Protein AF-0000000078828321 (afdb_homodimer)

InterPro domains:
  IPR001789 Signal transduction response regulator, receiver domain [PF00072] (4-111)
  IPR001789 Signal transduction response regulator, receiver domain [PS50110] (3-117)
  IPR001789 Signal transduction response regulator, receiver domain [SM00448] (2-113)
  IPR011006 CheY-like superfamily [SSF52172] (2-118)
  IPR050595 Bacterial response regulator [PTHR44591] (2-119)

Foldseek 3Di:
DAEEEEEALDVVVQVVLCVLQVVVPYHYDYDNHLVVVLPDDCPRHQEYEYEQDDPPHGPLRSLCCCCPVVVNLHEYEYEYADPPDDVVVVSCVVNVHYYAYPPHDSVVVVVVVVVRSVVVD/DAEEEEEALDVVVQVVLCVLQVVVPYHYDYDNHLVVVLPDDCPRHQEYEYEQDDPPHGPLRSLCCCCPVVVNLHEYEYEYAPPPDDVVVVSCVVNVYYYAYPPHDSVVVVVVVVVRSVVVD

Secondary structure (DSSP, 8-state):
--EEEEE-S-HHHHHHHHHHHHHTT-EEEEESSHHHHHTS-GGGEEEEEEESS-SSS-HHHHHHHHHHTS---S-EEEEE-GGGHHHHHHHHHHHT-EEEESSPPHHHHHHHHHHHHHHH-/--EEEEE-S-HHHHHHHHHHHHHTT-EEEEESSHHHHHTS-GGGEEEEEEESS-SSS-HHHHHHHHHHTS---S-EEEEE-GGGHHHHHHHHHHHT-EEEESSPPHHHHHHHHHHHHHHH-

Radius of gyration: 18.37 Å; Cα contacts (8 Å, |Δi|>4): 390; chains: 2; bounding box: 32×48×41 Å

Nearest PDB structures (foldseek):
  4uhj-assembly2_C  TM=9.125E-01  e=3.043E-09  Escherichia coli K-12
  3r0j-assembly1_B  TM=9.223E-01  e=6.249E-09  Mycobacterium tuberculosis
  6ifh-assembly1_A  TM=9.022E-01  e=9.254E-09  Paenisporosarcina sp. TG-14
  6ont-assembly1_A-2  TM=8.691E-01  e=5.135E-09  Francisella tularensis subsp. novicida U112
  2vuh-assembly1_B-2  TM=8.826E-01  e=1.901E-08  Rhodobacter capsulatus

Solvent-accessible surface area (backbone atoms only — not comparable to full-atom values): 13485 Å² total; per-residue (Å²): 126,56,23,33,37,35,38,34,70,46,68,67,59,47,51,53,52,43,52,52,40,44,75,71,63,34,43,72,47,79,36,60,40,68,69,58,56,72,71,47,84,61,87,68,45,51,29,37,39,29,38,27,86,39,84,102,49,41,32,64,54,50,50,47,44,35,45,74,73,64,66,48,79,51,45,38,34,35,38,32,61,88,85,60,50,70,74,46,46,56,53,24,62,74,72,65,38,47,81,42,58,57,79,78,47,66,69,58,54,51,50,52,49,53,52,44,51,58,70,72,99,125,55,21,33,36,35,36,35,68,46,68,67,58,47,53,53,52,44,51,54,40,43,75,71,62,34,42,74,47,79,36,60,40,69,71,57,57,72,70,48,83,62,86,68,46,51,30,38,40,30,37,28,84,41,84,102,48,40,32,62,56,51,51,48,43,34,45,73,73,64,66,49,81,52,44,38,33,35,38,33,62,86,86,61,50,70,75,46,46,56,53,25,62,74,72,64,39,45,81,42,58,58,79,79,47,66,70,57,54,52,50,52,47,53,52,43,49,60,70,72,100

Organism: Myxococcus xanthus (strain DK1622) (NCBI:txid246197)

Structure (mmCIF, N/CA/C/O backbone):
data_AF-0000000078828321-model_v1
#
loop_
_entity.id
_entity.type
_entity.pdbx_description
1 polymer 'Response regulator'
#
loop_
_atom_site.group_PDB
_atom_site.id
_atom_site.type_symbol
_atom_site.label_atom_id
_atom_site.label_alt_id
_atom_site.label_comp_id
_atom_site.label_asym_id
_atom_site.label_entity_id
_atom_site.label_seq_id
_atom_site.pdbx_PDB_ins_code
_atom_site.Cartn_x
_atom_site.Cartn_y
_atom_site.Cartn_z
_atom_site.occupancy
_atom_site.B_iso_or_equiv
_atom_site.auth_seq_id
_atom_site.auth_comp_id
_atom_site.auth_asym_id
_atom_site.auth_atom_id
_atom_site.pdbx_PDB_model_num
ATOM 1 N N . MET A 1 1 ? -14.945 19.078 -4.828 1 87.88 1 MET A N 1
ATOM 2 C CA . MET A 1 1 ? -13.516 18.797 -4.852 1 87.88 1 MET A CA 1
ATOM 3 C C . MET A 1 1 ? -13.055 18.188 -3.527 1 87.88 1 MET A C 1
ATOM 5 O O . MET A 1 1 ? -13.484 18.641 -2.459 1 87.88 1 MET A O 1
ATOM 9 N N . GLN A 1 2 ? -12.32 17.109 -3.541 1 95.88 2 GLN A N 1
ATOM 10 C CA . GLN A 1 2 ? -11.82 16.5 -2.316 1 95.88 2 GLN A CA 1
ATOM 11 C C . GLN A 1 2 ? -10.539 17.188 -1.845 1 95.88 2 GLN A C 1
ATOM 13 O O . GLN A 1 2 ? -9.633 17.438 -2.643 1 95.88 2 GLN A O 1
ATOM 18 N N . ASN A 1 3 ? -10.484 17.578 -0.595 1 98 3 ASN A N 1
ATOM 19 C CA . ASN A 1 3 ? -9.328 18.25 -0.015 1 98 3 ASN A CA 1
ATOM 20 C C . ASN A 1 3 ? -8.445 17.281 0.765 1 98 3 ASN A C 1
ATOM 22 O O . ASN A 1 3 ? -8.938 16.5 1.586 1 98 3 ASN A O 1
ATOM 26 N N . VAL A 1 4 ? -7.141 17.453 0.446 1 98.75 4 VAL A N 1
ATOM 27 C CA . VAL A 1 4 ? -6.176 16.609 1.144 1 98.75 4 VAL A CA 1
ATOM 28 C C . VAL A 1 4 ? -5.32 17.469 2.076 1 98.75 4 VAL A C 1
ATOM 30 O O . VAL A 1 4 ? -4.754 18.469 1.653 1 98.75 4 VAL A O 1
ATOM 33 N N . LEU A 1 5 ? -5.344 17.094 3.328 1 98.81 5 LEU A N 1
ATOM 34 C CA . LEU A 1 5 ? -4.438 17.703 4.289 1 98.81 5 LEU A CA 1
ATOM 35 C C . LEU A 1 5 ? -3.066 17.047 4.25 1 98.81 5 LEU A C 1
ATOM 37 O O . LEU A 1 5 ? -2.961 15.82 4.391 1 98.81 5 LEU A O 1
ATOM 41 N N . VAL A 1 6 ? -2.025 17.859 4.02 1 98.62 6 VAL A N 1
ATOM 42 C CA . VAL A 1 6 ? -0.659 17.359 3.99 1 98.62 6 VAL A CA 1
ATOM 43 C C . VAL A 1 6 ? 0.142 17.953 5.145 1 98.62 6 VAL A C 1
ATOM 45 O O . VAL A 1 6 ? 0.196 19.172 5.297 1 98.62 6 VAL A O 1
ATOM 48 N N . ILE A 1 7 ? 0.735 17.078 5.957 1 98.19 7 ILE A N 1
ATOM 49 C CA . ILE A 1 7 ? 1.516 17.484 7.117 1 98.19 7 ILE A CA 1
ATOM 50 C C . ILE A 1 7 ? 2.971 17.062 6.941 1 98.19 7 ILE A C 1
ATOM 52 O O . ILE A 1 7 ? 3.27 15.859 6.887 1 98.19 7 ILE A O 1
ATOM 56 N N . ASP A 1 8 ? 3.867 18 6.848 1 97.06 8 ASP A N 1
ATOM 57 C CA . ASP A 1 8 ? 5.293 17.75 6.668 1 97.06 8 ASP A CA 1
ATOM 58 C C . ASP A 1 8 ? 6.121 18.953 7.109 1 97.06 8 ASP A C 1
ATOM 60 O O . ASP A 1 8 ? 5.797 20.094 6.77 1 97.06 8 ASP A O 1
ATOM 64 N N . ASP A 1 9 ? 7.156 18.703 7.809 1 95.56 9 ASP A N 1
ATOM 65 C CA . ASP A 1 9 ? 7.926 19.828 8.328 1 95.56 9 ASP A CA 1
ATOM 66 C C . ASP A 1 9 ? 8.898 20.359 7.281 1 95.56 9 ASP A C 1
ATOM 68 O O . ASP A 1 9 ? 9.531 21.391 7.488 1 95.56 9 ASP A O 1
ATOM 72 N N . ASP A 1 10 ? 9.039 19.656 6.133 1 95.12 10 ASP A N 1
ATOM 73 C CA . ASP A 1 10 ? 9.898 20.094 5.031 1 95.12 10 ASP A CA 1
ATOM 74 C C . ASP A 1 10 ? 9.086 20.812 3.951 1 95.12 10 ASP A C 1
ATOM 76 O O . ASP A 1 10 ? 8.344 20.156 3.201 1 95.12 10 ASP A O 1
ATOM 80 N N . ALA A 1 11 ? 9.32 22.109 3.811 1 95.88 11 ALA A N 1
ATOM 81 C CA . ALA A 1 11 ? 8.539 22.938 2.893 1 95.88 11 ALA A CA 1
ATOM 82 C C . ALA A 1 11 ? 8.711 22.469 1.451 1 95.88 11 ALA A C 1
ATOM 84 O O . ALA A 1 11 ? 7.801 22.594 0.634 1 95.88 11 ALA A O 1
ATOM 85 N N . PHE A 1 12 ? 9.828 21.984 1.152 1 96.44 12 PHE A N 1
ATOM 86 C CA . PHE A 1 12 ? 10.086 21.5 -0.198 1 96.44 12 PHE A CA 1
ATOM 87 C C . PHE A 1 12 ? 9.234 20.281 -0.501 1 96.44 12 PHE A C 1
ATOM 89 O O . PHE A 1 12 ? 8.633 20.188 -1.569 1 96.44 12 PHE A O 1
ATOM 96 N N . VAL A 1 13 ? 9.148 19.375 0.441 1 95.56 13 VAL A N 1
ATOM 97 C CA . VAL A 1 13 ? 8.328 18.188 0.27 1 95.56 13 VAL A CA 1
ATOM 98 C C . VAL A 1 13 ? 6.859 18.578 0.137 1 95.56 13 VAL A C 1
ATOM 100 O O . VAL A 1 13 ? 6.141 18.047 -0.712 1 95.56 13 VAL A O 1
ATOM 103 N N . LEU A 1 14 ? 6.457 19.531 0.905 1 97.5 14 LEU A N 1
ATOM 104 C CA . LEU A 1 14 ? 5.078 20 0.845 1 97.5 14 LEU A CA 1
ATOM 105 C C . LEU A 1 14 ? 4.742 20.531 -0.546 1 97.5 14 LEU A C 1
ATOM 107 O O . LEU A 1 14 ? 3.678 20.219 -1.09 1 97.5 14 LEU A O 1
ATOM 111 N N . SER A 1 15 ? 5.641 21.25 -1.044 1 97.62 15 SER A N 1
ATOM 112 C CA . SER A 1 15 ? 5.414 21.828 -2.361 1 97.62 15 SER A CA 1
ATOM 113 C C . SER A 1 15 ? 5.316 20.75 -3.436 1 97.62 15 SER A C 1
ATOM 115 O O . SER A 1 15 ? 4.465 20.828 -4.324 1 97.62 15 SER A O 1
ATOM 117 N N . VAL A 1 16 ? 6.164 19.797 -3.363 1 97.06 16 VAL A N 1
ATOM 118 C CA . VAL A 1 16 ? 6.184 18.703 -4.328 1 97.06 16 VAL A CA 1
ATOM 119 C C . VAL A 1 16 ? 4.871 17.922 -4.254 1 97.06 16 VAL A C 1
ATOM 121 O O . VAL A 1 16 ? 4.219 17.688 -5.277 1 97.06 16 VAL A O 1
ATOM 124 N N . VAL A 1 17 ? 4.461 17.562 -3.072 1 97.94 17 VAL A N 1
ATOM 125 C CA . VAL A 1 17 ? 3.246 16.781 -2.869 1 97.94 17 VAL A CA 1
ATOM 126 C C . VAL A 1 17 ? 2.027 17.594 -3.311 1 97.94 17 VAL A C 1
ATOM 128 O O . VAL A 1 17 ? 1.12 17.062 -3.953 1 97.94 17 VAL A O 1
ATOM 131 N N . ARG A 1 18 ? 2.061 18.859 -2.938 1 98.12 18 ARG A N 1
ATOM 132 C CA . ARG A 1 18 ? 0.984 19.75 -3.357 1 98.12 18 ARG A CA 1
ATOM 133 C C . ARG A 1 18 ? 0.842 19.766 -4.875 1 98.12 18 ARG A C 1
ATOM 135 O O . ARG A 1 18 ? -0.265 19.625 -5.402 1 98.12 18 ARG A O 1
ATOM 142 N N . ASP A 1 19 ? 1.908 19.859 -5.578 1 98.12 19 ASP A N 1
ATOM 143 C CA . ASP A 1 19 ? 1.888 19.922 -7.035 1 98.12 19 ASP A CA 1
ATOM 144 C C . ASP A 1 19 ? 1.326 18.625 -7.625 1 98.12 19 ASP A C 1
ATOM 146 O O . ASP A 1 19 ? 0.514 18.656 -8.555 1 98.12 19 ASP A O 1
ATOM 150 N N . ILE A 1 20 ? 1.739 17.531 -7.078 1 97.31 20 ILE A N 1
ATOM 151 C CA . ILE A 1 20 ? 1.268 16.234 -7.539 1 97.31 20 ILE A CA 1
ATOM 152 C C . ILE A 1 20 ? -0.246 16.141 -7.359 1 97.31 20 ILE A C 1
ATOM 154 O O . ILE A 1 20 ? -0.968 15.773 -8.289 1 97.31 20 ILE A O 1
ATOM 158 N N . LEU A 1 21 ? -0.741 16.5 -6.211 1 98.25 21 LEU A N 1
ATOM 159 C CA . LEU A 1 21 ? -2.148 16.344 -5.859 1 98.25 21 LEU A CA 1
ATOM 160 C C . LEU A 1 21 ? -3.02 17.312 -6.645 1 98.25 21 LEU A C 1
ATOM 162 O O . LEU A 1 21 ? -4.098 16.953 -7.113 1 98.25 21 LEU A O 1
ATOM 166 N N . GLN A 1 22 ? -2.531 18.531 -6.754 1 98.25 22 GLN A N 1
ATOM 167 C CA . GLN A 1 22 ? -3.297 19.516 -7.508 1 98.25 22 GLN A CA 1
ATOM 168 C C . GLN A 1 22 ? -3.395 19.125 -8.977 1 98.25 22 GLN A C 1
ATOM 170 O O . GLN A 1 22 ? -4.445 19.297 -9.602 1 98.25 22 GLN A O 1
ATOM 175 N N . SER A 1 23 ? -2.332 18.562 -9.523 1 97.38 23 SER A N 1
ATOM 176 C CA . SER A 1 23 ? -2.344 18.094 -10.906 1 97.38 23 SER A CA 1
ATOM 177 C C . SER A 1 23 ? -3.334 16.953 -11.086 1 97.38 23 SER A C 1
ATOM 179 O O . SER A 1 23 ? -3.873 16.75 -12.18 1 97.38 23 SER A O 1
ATOM 181 N N . ALA A 1 24 ? -3.602 16.281 -10.023 1 96.25 24 ALA A N 1
ATOM 182 C CA . ALA A 1 24 ? -4.523 15.148 -10.055 1 96.25 24 ALA A CA 1
ATOM 183 C C . ALA A 1 24 ? -5.953 15.594 -9.766 1 96.25 24 ALA A C 1
ATOM 185 O O . ALA A 1 24 ? -6.871 14.773 -9.742 1 96.25 24 ALA A O 1
ATOM 186 N N . GLY A 1 25 ? -6.109 16.859 -9.422 1 97.62 25 GLY A N 1
ATOM 187 C CA . GLY A 1 25 ? -7.449 17.422 -9.297 1 97.62 25 GLY A CA 1
ATOM 188 C C . GLY A 1 25 ? -7.902 17.562 -7.852 1 97.62 25 GLY A C 1
ATOM 189 O O . GLY A 1 25 ? -9.078 17.797 -7.586 1 97.62 25 GLY A O 1
ATOM 190 N N . TYR A 1 26 ? -6.98 17.516 -6.906 1 98.25 26 TYR A N 1
ATOM 191 C CA . TYR A 1 26 ? -7.34 17.625 -5.496 1 98.25 26 TYR A CA 1
ATOM 192 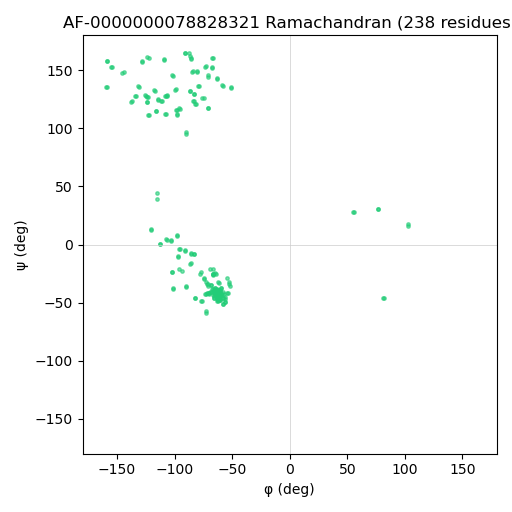C C . TYR A 1 26 ? -7.035 19.031 -4.965 1 98.25 26 TYR A C 1
ATOM 194 O O . TYR A 1 26 ? -6.109 19.688 -5.441 1 98.25 26 TYR A O 1
ATOM 202 N N . GLY A 1 27 ? -7.875 19.484 -4.043 1 98.38 27 GLY A N 1
ATOM 203 C CA . GLY A 1 27 ? -7.445 20.594 -3.193 1 98.38 27 GLY A CA 1
ATOM 204 C C . GLY A 1 27 ? -6.422 20.172 -2.15 1 98.38 27 GLY A C 1
ATOM 205 O O . GLY A 1 27 ? -6.387 19 -1.74 1 98.38 27 GLY A O 1
ATOM 206 N N . VAL A 1 28 ? -5.562 21.234 -1.747 1 98.5 28 VAL A N 1
ATOM 207 C CA . VAL A 1 28 ? -4.516 20.859 -0.806 1 98.5 28 VAL A CA 1
ATOM 208 C C . VAL A 1 28 ? -4.445 21.875 0.329 1 98.5 28 VAL A C 1
ATOM 210 O O . VAL A 1 28 ? -4.441 23.078 0.086 1 98.5 28 VAL A O 1
ATOM 213 N N . VAL A 1 29 ? -4.496 21.375 1.517 1 98.25 29 VAL A N 1
ATOM 214 C CA . VAL A 1 29 ? -4.137 22.141 2.705 1 98.25 29 VAL A CA 1
ATOM 215 C C . VAL A 1 29 ? -2.807 21.641 3.26 1 98.25 29 VAL A C 1
ATOM 217 O O . VAL A 1 29 ? -2.713 20.5 3.73 1 98.25 29 VAL A O 1
ATOM 220 N N . ALA A 1 30 ? -1.799 22.5 3.164 1 98.12 30 ALA A N 1
ATOM 221 C CA . ALA A 1 30 ? -0.461 22.094 3.59 1 98.12 30 ALA A CA 1
ATOM 222 C C . ALA A 1 30 ? -0.065 22.797 4.887 1 98.12 30 ALA A C 1
ATOM 224 O O . ALA A 1 30 ? -0.212 24.016 5.012 1 98.12 30 ALA A O 1
ATOM 225 N N . VAL A 1 31 ? 0.341 22 5.82 1 97.62 31 VAL A N 1
ATOM 226 C CA . VAL A 1 31 ? 0.805 22.562 7.082 1 97.62 31 VAL A CA 1
ATOM 227 C C . VAL A 1 31 ? 2.182 22 7.43 1 97.62 31 VAL A C 1
ATOM 229 O O . VAL A 1 31 ? 2.527 20.891 7.016 1 97.62 31 VAL A O 1
ATOM 232 N N . GLN A 1 32 ? 2.947 22.734 8.266 1 96.75 32 GLN A N 1
ATOM 233 C CA . GLN A 1 32 ? 4.344 22.375 8.492 1 96.75 32 GLN A CA 1
ATOM 234 C C . GLN A 1 32 ? 4.531 21.766 9.883 1 96.75 32 GLN A C 1
ATOM 236 O O . GLN A 1 32 ? 5.656 21.5 10.305 1 96.75 32 GLN A O 1
ATOM 241 N N . SER A 1 33 ? 3.367 21.594 10.602 1 95.81 33 SER A N 1
ATOM 242 C CA . SER A 1 33 ? 3.457 20.984 11.922 1 95.81 33 SER A CA 1
ATOM 243 C C . SER A 1 33 ? 2.143 20.312 12.305 1 95.81 33 SER A C 1
ATOM 245 O O . SER A 1 33 ? 1.069 20.75 11.891 1 95.81 33 SER A O 1
ATOM 247 N N . PRO A 1 34 ? 2.207 19.266 13.172 1 97.06 34 PRO A N 1
ATOM 248 C CA . PRO A 1 34 ? 0.988 18.625 13.68 1 97.06 34 PRO A CA 1
ATOM 249 C C . PRO A 1 34 ? 0.087 19.594 14.438 1 97.06 34 PRO A C 1
ATOM 251 O O . PRO A 1 34 ? -1.14 19.516 14.328 1 97.06 34 PRO A O 1
ATOM 254 N N . ALA A 1 35 ? 0.726 20.484 15.18 1 95.81 35 ALA A N 1
ATOM 255 C CA . ALA A 1 35 ? -0.045 21.453 15.953 1 95.81 35 ALA A CA 1
ATOM 256 C C . ALA A 1 35 ? -0.954 22.281 15.039 1 95.81 35 ALA A C 1
ATOM 258 O O . ALA A 1 35 ? -2.119 22.516 15.367 1 95.81 35 ALA A O 1
ATOM 259 N N . GLU A 1 36 ? -0.446 22.656 13.914 1 96.5 36 GLU A N 1
ATOM 260 C CA . GLU A 1 36 ? -1.244 23.406 12.938 1 96.5 36 GLU A CA 1
ATOM 261 C C . GLU A 1 36 ? -2.4 22.562 12.414 1 96.5 36 GLU A C 1
ATOM 263 O O . GLU A 1 36 ? -3.52 23.062 12.258 1 96.5 36 GLU A O 1
ATOM 268 N N . ALA A 1 37 ? -2.16 21.297 12.188 1 97.5 37 ALA A N 1
ATOM 269 C CA . ALA A 1 37 ? -3.188 20.391 11.688 1 97.5 37 ALA A CA 1
ATOM 270 C C . ALA A 1 37 ? -4.309 20.219 12.711 1 97.5 37 ALA A C 1
ATOM 272 O O . ALA A 1 37 ? -5.488 20.188 12.352 1 97.5 37 ALA A O 1
ATOM 273 N N . PHE A 1 38 ? -3.895 20.125 13.992 1 97.25 38 PHE A N 1
ATOM 274 C CA . PHE A 1 38 ? -4.855 19.891 15.062 1 97.25 38 PHE A CA 1
ATOM 275 C C . PHE A 1 38 ? -5.781 21.078 15.242 1 97.25 38 PHE A C 1
ATOM 277 O O . PHE A 1 38 ? -6.898 20.938 15.75 1 97.25 38 PHE A O 1
ATOM 284 N N . ASN A 1 39 ? -5.367 22.203 14.789 1 96.88 39 ASN A N 1
ATOM 285 C CA . ASN A 1 39 ? -6.137 23.422 14.992 1 96.88 39 ASN A CA 1
ATOM 286 C C . ASN A 1 39 ? -7.02 23.734 13.781 1 96.88 39 ASN A C 1
ATOM 288 O O . ASN A 1 39 ? -7.805 24.688 13.812 1 96.88 39 ASN A O 1
ATOM 292 N N . LEU A 1 40 ? -6.883 22.922 12.734 1 97 40 LEU A N 1
ATOM 293 C CA . LEU A 1 40 ? -7.68 23.125 11.531 1 97 40 LEU A CA 1
ATOM 294 C C . LEU A 1 40 ? -9.078 22.547 11.703 1 97 40 LEU A C 1
ATOM 296 O O . LEU A 1 40 ? -9.281 21.609 12.477 1 97 40 LEU A O 1
ATOM 300 N N . ASP A 1 41 ? -10.023 23.219 11.016 1 96.31 41 ASP A N 1
ATOM 301 C CA . ASP A 1 41 ? -11.305 22.562 10.797 1 96.31 41 ASP A CA 1
ATOM 302 C C . ASP A 1 41 ? -11.172 21.406 9.797 1 96.31 41 ASP A C 1
ATOM 304 O O . ASP A 1 41 ? -10.875 21.641 8.625 1 96.31 41 ASP A O 1
ATOM 308 N N . LEU A 1 42 ? -11.438 20.188 10.188 1 96.88 42 LEU A N 1
ATOM 309 C CA . LEU A 1 42 ? -11.18 19 9.391 1 96.88 42 LEU A CA 1
ATOM 310 C C . LEU A 1 42 ? -12.438 18.547 8.664 1 96.88 42 LEU A C 1
ATOM 312 O O . LEU A 1 42 ? -12.438 17.5 7.996 1 96.88 42 LEU A O 1
ATOM 316 N N . SER A 1 43 ? -13.469 19.359 8.75 1 95.88 43 SER A N 1
ATOM 317 C CA . SER A 1 43 ? -14.758 18.953 8.211 1 95.88 43 SER A CA 1
ATOM 318 C C . SER A 1 43 ? -14.711 18.828 6.691 1 95.88 43 SER A C 1
ATOM 320 O O . SER A 1 43 ? -15.469 18.047 6.102 1 95.88 43 SER A O 1
ATOM 322 N N . SER A 1 44 ? -13.789 19.562 6.094 1 96.12 44 SER A N 1
ATOM 323 C CA . SER A 1 44 ? -13.727 19.562 4.637 1 96.12 44 SER A CA 1
ATOM 324 C C . SER A 1 44 ? -12.57 18.703 4.133 1 96.12 44 SER A C 1
ATOM 326 O O . SER A 1 44 ? -12.336 18.609 2.924 1 96.12 44 SER A O 1
ATOM 328 N N . VAL A 1 45 ? -11.891 18.078 5.023 1 98.12 45 VAL A N 1
ATOM 329 C CA . VAL A 1 45 ? -10.75 17.25 4.66 1 98.12 45 VAL A CA 1
ATOM 330 C C . VAL A 1 45 ? -11.227 15.836 4.316 1 98.12 45 VAL A C 1
ATOM 332 O O . VAL A 1 45 ? -11.977 15.227 5.082 1 98.12 45 VAL A O 1
ATOM 335 N N . SER A 1 46 ? -10.719 15.359 3.17 1 98.31 46 SER A N 1
ATOM 336 C CA . SER A 1 46 ? -11.148 14.039 2.711 1 98.31 46 SER A CA 1
ATOM 337 C C . SER A 1 46 ? -10.094 12.984 3.01 1 98.31 46 SER A C 1
ATOM 339 O O . SER A 1 46 ? -10.398 11.789 3.043 1 98.31 46 SER A O 1
ATOM 341 N N . ALA A 1 47 ? -8.875 13.422 3.143 1 98.69 47 ALA A N 1
ATOM 342 C CA . ALA A 1 47 ? -7.758 12.523 3.432 1 98.69 47 ALA A CA 1
ATOM 343 C C . ALA A 1 47 ? -6.586 13.289 4.043 1 98.69 47 ALA A C 1
ATOM 345 O O . ALA A 1 47 ? -6.473 14.508 3.875 1 98.69 47 ALA A O 1
ATOM 346 N N . ILE A 1 48 ? -5.77 12.547 4.73 1 98.75 48 ILE A N 1
ATOM 347 C CA . ILE A 1 48 ? -4.59 13.141 5.355 1 98.75 48 ILE A CA 1
ATOM 348 C C . ILE A 1 48 ? -3.336 12.391 4.906 1 98.75 48 ILE A C 1
ATOM 350 O O . ILE A 1 48 ? -3.295 11.164 4.938 1 98.75 48 ILE A O 1
ATOM 354 N N . LEU A 1 49 ? -2.367 13.109 4.434 1 98.62 49 LEU A N 1
ATOM 355 C CA . LEU A 1 49 ? -1.003 12.633 4.219 1 98.62 49 LEU A CA 1
ATOM 356 C C . LEU A 1 49 ? -0.059 13.211 5.27 1 98.62 49 LEU A C 1
ATOM 358 O O . LEU A 1 49 ? 0.007 14.43 5.445 1 98.62 49 LEU A O 1
ATOM 362 N N . CYS A 1 50 ? 0.697 12.344 5.922 1 97.44 50 CYS A N 1
ATOM 363 C CA . CYS A 1 50 ? 1.485 12.82 7.051 1 97.44 50 CYS A CA 1
ATOM 364 C C . CYS A 1 50 ? 2.887 12.227 7.031 1 97.44 50 CYS A C 1
ATOM 366 O O . CYS A 1 50 ? 3.045 11 7.031 1 97.44 50 CYS A O 1
ATOM 368 N N . ASP A 1 51 ? 3.863 13.062 7.027 1 95.31 51 ASP A N 1
ATOM 369 C CA . ASP A 1 51 ? 5.227 12.594 7.242 1 95.31 51 ASP A CA 1
ATOM 370 C C . ASP A 1 51 ? 5.359 11.883 8.586 1 95.31 51 ASP A C 1
ATOM 372 O O . ASP A 1 51 ? 4.828 12.344 9.594 1 95.31 51 ASP A O 1
ATOM 376 N N . TYR A 1 52 ? 6.047 10.812 8.539 1 91.75 52 TYR A N 1
ATOM 377 C CA . TYR A 1 52 ? 6.188 10.062 9.781 1 91.75 52 TYR A CA 1
ATOM 378 C C . TYR A 1 52 ? 7.207 10.727 10.703 1 91.75 52 TYR A C 1
ATOM 380 O O . TYR A 1 52 ? 6.977 10.844 11.914 1 91.75 52 TYR A O 1
ATOM 388 N N . ASN A 1 53 ? 8.32 11.008 10.016 1 89.81 53 ASN A N 1
ATOM 389 C CA . ASN A 1 53 ? 9.406 11.57 10.82 1 89.81 53 ASN A CA 1
ATOM 390 C C . ASN A 1 53 ? 9.336 13.094 10.875 1 89.81 53 ASN A C 1
ATOM 392 O O . ASN A 1 53 ? 9.719 13.766 9.922 1 89.81 53 ASN A O 1
ATOM 396 N N . MET A 1 54 ? 8.758 13.648 11.852 1 90.12 54 MET A N 1
ATOM 397 C CA . MET A 1 54 ? 8.727 15.078 12.125 1 90.12 54 MET A CA 1
ATOM 398 C C . MET A 1 54 ? 9.297 15.391 13.508 1 90.12 54 MET A C 1
ATOM 400 O O . MET A 1 54 ? 9.391 14.5 14.352 1 90.12 54 MET A O 1
ATOM 404 N N . PRO A 1 55 ? 9.656 16.641 13.633 1 87.25 55 PRO A N 1
ATOM 405 C CA . PRO A 1 55 ? 10.141 17.016 14.961 1 87.25 55 PRO A CA 1
ATOM 406 C C . PRO A 1 55 ? 9.07 16.875 16.047 1 87.25 55 PRO A C 1
ATOM 408 O O . PRO A 1 55 ? 7.879 17.031 15.766 1 87.25 55 PRO A O 1
ATOM 411 N N . ASP A 1 56 ? 9.312 16.469 17.25 1 84.44 56 ASP A N 1
ATOM 412 C CA . ASP A 1 56 ? 8.531 16.484 18.484 1 84.44 56 ASP A CA 1
ATOM 413 C C . ASP A 1 56 ? 7.535 15.328 18.516 1 84.44 56 ASP A C 1
ATOM 415 O O . ASP A 1 56 ? 7.312 14.727 19.562 1 84.44 56 ASP A O 1
ATOM 419 N N . MET A 1 57 ? 6.816 15.203 17.25 1 87.88 57 MET A N 1
ATOM 420 C CA . MET A 1 57 ? 5.785 14.172 17.188 1 87.88 57 MET A CA 1
ATOM 421 C C . MET A 1 57 ? 5.945 13.32 15.938 1 87.88 57 MET A C 1
ATOM 423 O O . MET A 1 57 ? 6.176 13.844 14.844 1 87.88 57 MET A O 1
ATOM 427 N N . ASN A 1 58 ? 5.82 12.016 16.141 1 89.31 58 ASN A N 1
ATOM 428 C CA . ASN A 1 58 ? 5.898 11.195 14.93 1 89.31 58 ASN A CA 1
ATOM 429 C C . ASN A 1 58 ? 4.52 10.969 14.32 1 89.31 58 ASN A C 1
ATOM 431 O O . ASN A 1 58 ? 3.502 11.32 14.922 1 89.31 58 ASN A O 1
ATOM 435 N N . GLY A 1 59 ? 4.461 10.531 13.133 1 93.44 59 GLY A N 1
ATOM 436 C CA . GLY A 1 59 ? 3.211 10.32 12.422 1 93.44 59 GLY A CA 1
ATOM 437 C C . GLY A 1 59 ? 2.225 9.461 13.195 1 93.44 59 GLY A C 1
ATOM 438 O O . GLY A 1 59 ? 1.013 9.672 13.109 1 93.44 59 GLY A O 1
ATOM 439 N N . SER A 1 60 ? 2.768 8.469 13.969 1 93 60 SER A N 1
ATOM 440 C CA . SER A 1 60 ? 1.898 7.594 14.742 1 93 60 SER A CA 1
ATOM 441 C C . SER A 1 60 ? 1.148 8.375 15.82 1 93 60 SER A C 1
ATOM 443 O O . SER A 1 60 ? -0.029 8.109 16.078 1 93 60 SER A O 1
ATOM 445 N N . ASP A 1 61 ? 1.848 9.273 16.422 1 94.25 61 ASP A N 1
ATOM 446 C CA . ASP A 1 61 ? 1.216 10.141 17.422 1 94.25 61 ASP A CA 1
ATOM 447 C C . ASP A 1 61 ? 0.132 11.008 16.781 1 94.25 61 ASP A C 1
ATOM 449 O O . ASP A 1 61 ? -0.955 11.164 17.344 1 94.25 61 ASP A O 1
ATOM 453 N N . VAL A 1 62 ? 0.44 11.508 15.633 1 96.75 62 VAL A N 1
ATOM 454 C CA . VAL A 1 62 ? -0.508 12.359 14.93 1 96.75 62 VAL A CA 1
ATOM 455 C C . VAL A 1 62 ? -1.777 11.578 14.609 1 96.75 62 VAL A C 1
ATOM 457 O O . VAL A 1 62 ? -2.889 12.047 14.867 1 96.75 62 VAL A O 1
ATOM 460 N N . LEU A 1 63 ? -1.6 10.375 14.078 1 97.38 63 LEU A N 1
ATOM 461 C CA . LEU A 1 63 ? -2.75 9.539 13.742 1 97.38 63 LEU A CA 1
ATOM 462 C C . LEU A 1 63 ? -3.588 9.25 14.984 1 97.38 63 LEU A C 1
ATOM 464 O O . LEU A 1 63 ? -4.816 9.32 14.938 1 97.38 63 LEU A O 1
ATOM 468 N N . THR A 1 64 ? -2.873 8.961 16.047 1 96.75 64 THR A N 1
ATOM 469 C CA . THR A 1 64 ? -3.576 8.648 17.297 1 96.75 64 THR A CA 1
ATOM 470 C C . THR A 1 64 ? -4.414 9.836 17.75 1 96.75 64 THR A C 1
ATOM 472 O O . THR A 1 64 ? -5.582 9.68 18.109 1 96.75 64 THR A O 1
ATOM 475 N N . VAL A 1 65 ? -3.865 10.992 17.734 1 97.44 65 VAL A N 1
ATOM 476 C CA . VAL A 1 65 ? -4.566 12.211 18.125 1 97.44 65 VAL A CA 1
ATOM 477 C C . VAL A 1 65 ? -5.746 12.453 17.188 1 97.44 65 VAL A C 1
ATOM 479 O O . VAL A 1 65 ? -6.855 12.742 17.641 1 97.44 65 VAL A O 1
ATOM 482 N N . MET A 1 66 ? -5.574 12.266 15.836 1 98.19 66 MET A N 1
ATOM 483 C CA . MET A 1 66 ? -6.629 12.484 14.852 1 98.19 66 MET A CA 1
ATOM 484 C C . MET A 1 66 ? -7.816 11.562 15.109 1 98.19 66 MET A C 1
ATOM 486 O O . MET A 1 66 ? -8.969 11.984 15.008 1 98.19 66 MET A O 1
ATOM 490 N N . ARG A 1 67 ? -7.469 10.312 15.5 1 98.12 67 ARG A N 1
ATOM 491 C CA . ARG A 1 67 ? -8.516 9.305 15.672 1 98.12 67 ARG A CA 1
ATOM 492 C C . ARG A 1 67 ? -9.18 9.445 17.031 1 98.12 67 ARG A C 1
ATOM 494 O O . ARG A 1 67 ? -10.414 9.484 17.125 1 98.12 67 ARG A O 1
ATOM 501 N N . GLU A 1 68 ? -8.383 9.594 18.016 1 97.75 68 GLU A N 1
ATOM 502 C CA . GLU A 1 68 ? -8.898 9.453 19.359 1 97.75 68 GLU A CA 1
ATOM 503 C C . GLU A 1 68 ? -9.383 10.797 19.906 1 97.75 68 GLU A C 1
ATOM 505 O O . GLU A 1 68 ? -10.367 10.852 20.656 1 97.75 68 GLU A O 1
ATOM 510 N N . LEU A 1 69 ? -8.758 11.906 19.609 1 96.94 69 LEU A N 1
ATOM 511 C CA . LEU A 1 69 ? -9.094 13.203 20.188 1 96.94 69 LEU A CA 1
ATOM 512 C C . LEU A 1 69 ? -9.922 14.039 19.219 1 96.94 69 LEU A C 1
ATOM 514 O O . LEU A 1 69 ? -10.836 14.75 19.641 1 96.94 69 LEU A O 1
ATOM 518 N N . LYS A 1 70 ? -9.602 13.961 17.922 1 97.44 70 LYS A N 1
ATOM 519 C CA . LYS A 1 70 ? -10.281 14.805 16.938 1 97.44 70 LYS A CA 1
ATOM 520 C C . LYS A 1 70 ? -11.422 14.055 16.266 1 97.44 70 LYS A C 1
ATOM 522 O O . LYS A 1 70 ? -12.227 14.656 15.547 1 97.44 70 LYS A O 1
ATOM 527 N N . ASP A 1 71 ? -11.562 12.711 16.453 1 97.06 71 ASP A N 1
ATOM 528 C CA . ASP A 1 71 ? -12.578 11.844 15.859 1 97.06 71 ASP A CA 1
ATOM 529 C C . ASP A 1 71 ? -12.578 11.953 14.336 1 97.06 71 ASP A C 1
ATOM 531 O O . ASP A 1 71 ? -13.641 11.93 13.711 1 97.06 71 ASP A O 1
ATOM 535 N N . CYS A 1 72 ? -11.445 12.273 13.781 1 97.44 72 CYS A N 1
ATOM 536 C CA . CYS A 1 72 ? -11.258 12.328 12.336 1 97.44 72 CYS A CA 1
ATOM 537 C C . CYS A 1 72 ? -11 10.938 11.773 1 97.44 72 CYS A C 1
ATOM 539 O O . CYS A 1 72 ? -9.969 10.328 12.062 1 97.44 72 CYS A O 1
ATOM 541 N N . ARG A 1 73 ? -11.844 10.453 10.836 1 96.62 73 ARG A N 1
ATOM 542 C CA . ARG A 1 73 ? -11.773 9.055 10.414 1 96.62 73 ARG A CA 1
ATOM 543 C C . ARG A 1 73 ? -11.484 8.953 8.922 1 96.62 73 ARG A C 1
ATOM 545 O O . ARG A 1 73 ? -11.648 7.891 8.32 1 96.62 73 ARG A O 1
ATOM 552 N N . VAL A 1 74 ? -11.094 10.109 8.359 1 98 74 VAL A N 1
ATOM 553 C CA . VAL A 1 74 ? -10.797 10.109 6.93 1 98 74 VAL A CA 1
ATOM 554 C C . VAL A 1 74 ? -9.555 9.266 6.66 1 98 74 VAL A C 1
ATOM 556 O O . VAL A 1 74 ? -8.773 8.992 7.574 1 98 74 VAL A O 1
ATOM 559 N N . PRO A 1 75 ? -9.297 8.805 5.477 1 98.12 75 PRO A N 1
ATOM 560 C CA . PRO A 1 75 ? -8.086 8.062 5.113 1 98.12 75 PRO A CA 1
ATOM 561 C C . PRO A 1 75 ? -6.805 8.773 5.535 1 98.12 75 PRO A C 1
ATOM 563 O O . PRO A 1 75 ? -6.703 9.992 5.414 1 98.12 75 PRO A O 1
ATOM 566 N N . PHE A 1 76 ? -5.992 7.98 6.082 1 98.25 76 PHE A N 1
ATOM 567 C CA . PHE A 1 76 ? -4.707 8.477 6.559 1 98.25 76 PHE A CA 1
ATOM 568 C C . PHE A 1 76 ? -3.561 7.699 5.914 1 98.25 76 PHE A C 1
ATOM 570 O O . PHE A 1 76 ? -3.535 6.469 5.957 1 98.25 76 PHE A O 1
ATOM 577 N N . ILE A 1 77 ? -2.613 8.43 5.309 1 97.12 77 ILE A N 1
ATOM 578 C CA . ILE A 1 77 ? -1.466 7.828 4.637 1 97.12 77 ILE A CA 1
ATOM 579 C C . ILE A 1 77 ? -0.172 8.391 5.219 1 97.12 77 ILE A C 1
ATOM 581 O O . ILE A 1 77 ? 0.061 9.602 5.18 1 97.12 77 ILE A O 1
ATOM 585 N N . PHE A 1 78 ? 0.63 7.496 5.691 1 95.44 78 PHE A N 1
ATOM 586 C CA . PHE A 1 78 ? 1.966 7.875 6.137 1 95.44 78 PHE A CA 1
ATOM 587 C C . PHE A 1 78 ? 2.91 8.031 4.953 1 95.44 78 PHE A C 1
ATOM 589 O O . PHE A 1 78 ? 2.91 7.199 4.039 1 95.44 78 PHE A O 1
ATOM 596 N N . LEU A 1 79 ? 3.676 9.07 5.012 1 93 79 LEU A N 1
ATOM 597 C CA . LEU A 1 79 ? 4.855 9.164 4.16 1 93 79 LEU A CA 1
ATOM 598 C C . LEU A 1 79 ? 6.109 8.75 4.922 1 93 79 LEU A C 1
ATOM 600 O O . LEU A 1 79 ? 6.48 9.391 5.91 1 93 79 LEU A O 1
ATOM 604 N N . THR A 1 80 ? 6.754 7.703 4.539 1 85.44 80 THR A N 1
ATOM 605 C CA . THR A 1 80 ? 7.754 7.137 5.438 1 85.44 80 THR A CA 1
ATOM 606 C C . THR A 1 80 ? 8.945 6.594 4.648 1 85.44 80 THR A C 1
ATOM 608 O O . THR A 1 80 ? 8.797 6.195 3.49 1 85.44 80 THR A O 1
ATOM 611 N N . GLY A 1 81 ? 10.023 6.711 5.332 1 77.88 81 GLY A N 1
ATOM 612 C CA . GLY A 1 81 ? 11.211 6.047 4.812 1 77.88 81 GLY A CA 1
ATOM 613 C C . GLY A 1 81 ? 11.328 4.602 5.262 1 77.88 81 GLY A C 1
ATOM 614 O O . GLY A 1 81 ? 10.484 4.113 6.023 1 77.88 81 GLY A O 1
ATOM 615 N N . HIS A 1 82 ? 12.055 3.699 4.801 1 64.12 82 HIS A N 1
ATOM 616 C CA . HIS A 1 82 ? 12.219 2.258 4.953 1 64.12 82 HIS A CA 1
ATOM 617 C C . HIS A 1 82 ? 12.391 1.875 6.418 1 64.12 82 HIS A C 1
ATOM 619 O O . HIS A 1 82 ? 11.891 0.837 6.859 1 64.12 82 HIS A O 1
ATOM 625 N N . GLU A 1 83 ? 12.961 2.607 7.281 1 58.06 83 GLU A N 1
ATOM 626 C CA . GLU A 1 83 ? 13.547 2.145 8.539 1 58.06 83 GLU A CA 1
ATOM 627 C C . GLU A 1 83 ? 12.5 2.078 9.641 1 58.06 83 GLU A C 1
ATOM 629 O O . GLU A 1 83 ? 12.719 1.444 10.68 1 58.06 83 GLU A O 1
ATOM 634 N N . GLU A 1 84 ? 11.336 2.551 9.445 1 56.62 84 GLU A N 1
ATOM 635 C CA . GLU A 1 84 ? 10.57 2.865 10.648 1 56.62 84 GLU A CA 1
ATOM 636 C C . GLU A 1 84 ? 9.336 1.975 10.766 1 56.62 84 GLU A C 1
ATOM 638 O O . GLU A 1 84 ? 8.32 2.381 11.336 1 56.62 84 GLU A O 1
ATOM 643 N N . LEU A 1 85 ? 9.445 0.641 10.516 1 65 85 LEU A N 1
ATOM 644 C CA . LEU A 1 85 ? 8.195 -0.003 10.133 1 65 85 LEU A CA 1
ATOM 645 C C . LEU A 1 85 ? 7.531 -0.657 11.336 1 65 85 LEU A C 1
ATOM 647 O O . LEU A 1 85 ? 6.305 -0.764 11.391 1 65 85 LEU A O 1
ATOM 651 N N . ASP A 1 86 ? 8.258 -0.991 12.469 1 68.88 86 ASP A N 1
ATOM 652 C CA . ASP A 1 86 ? 7.539 -1.876 13.375 1 68.88 86 ASP A CA 1
ATOM 653 C C . ASP A 1 86 ? 6.426 -1.125 14.109 1 68.88 86 ASP A C 1
ATOM 655 O O . ASP A 1 86 ? 5.266 -1.533 14.07 1 68.88 86 ASP A O 1
ATOM 659 N N . ASP A 1 87 ? 6.746 -0.028 14.852 1 74.62 87 ASP A N 1
ATOM 660 C CA . ASP A 1 87 ? 5.703 0.654 15.609 1 74.62 87 ASP A CA 1
ATOM 661 C C . ASP A 1 87 ? 4.688 1.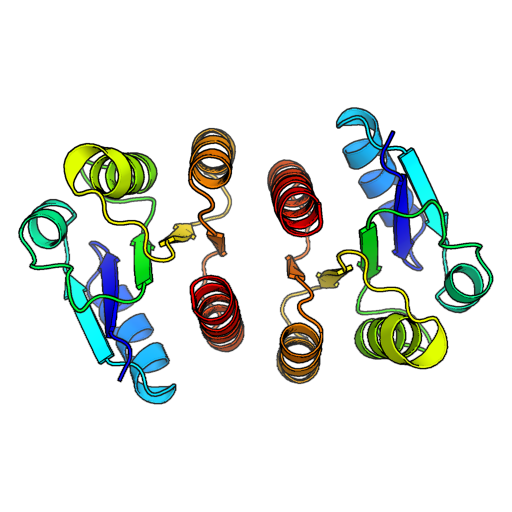313 14.68 1 74.62 87 ASP A C 1
ATOM 663 O O . ASP A 1 87 ? 3.488 1.314 14.969 1 74.62 87 ASP A O 1
ATOM 667 N N . LEU A 1 88 ? 5.082 1.61 13.57 1 84.62 88 LEU A N 1
ATOM 668 C CA . LEU A 1 88 ? 4.238 2.254 12.57 1 84.62 88 LEU A CA 1
ATOM 669 C C . LEU A 1 88 ? 3.219 1.271 12 1 84.62 88 LEU A C 1
ATOM 671 O O . LEU A 1 88 ? 2.053 1.624 11.812 1 84.62 88 LEU A O 1
ATOM 675 N N . VAL A 1 89 ? 3.602 0.095 11.93 1 87.12 89 VAL A N 1
ATOM 676 C CA . VAL A 1 89 ? 2.764 -0.916 11.289 1 87.12 89 VAL A CA 1
ATOM 677 C C . VAL A 1 89 ? 1.584 -1.253 12.203 1 87.12 89 VAL A C 1
ATOM 679 O O . VAL A 1 89 ? 0.445 -1.357 11.742 1 87.12 89 VAL A O 1
ATOM 682 N N . SER A 1 90 ? 1.864 -1.375 13.453 1 87.81 90 SER A N 1
ATOM 683 C CA . SER A 1 90 ? 0.804 -1.703 14.398 1 87.81 90 SER A CA 1
ATOM 684 C C . SER A 1 90 ? -0.262 -0.614 14.43 1 87.81 90 SER A C 1
ATOM 686 O O . SER A 1 90 ? -1.459 -0.91 14.438 1 87.81 90 SER A O 1
ATOM 688 N N . VAL A 1 91 ? 0.161 0.576 14.484 1 90.56 91 VAL A N 1
ATOM 689 C CA . VAL A 1 91 ? -0.763 1.704 14.539 1 90.56 91 VAL A CA 1
ATOM 690 C C . VAL A 1 91 ? -1.534 1.81 13.227 1 90.56 91 VAL A C 1
ATOM 692 O O . VAL A 1 91 ? -2.73 2.104 13.227 1 90.56 91 VAL A O 1
ATOM 695 N N . ALA A 1 92 ? -0.866 1.559 12.125 1 92.81 92 ALA A N 1
ATOM 696 C CA . ALA A 1 92 ? -1.509 1.595 10.812 1 92.81 92 ALA A CA 1
ATOM 697 C C . ALA A 1 92 ? -2.6 0.533 10.703 1 92.81 92 ALA A C 1
ATOM 699 O O . ALA A 1 92 ? -3.684 0.798 10.18 1 92.81 92 ALA A O 1
ATOM 700 N N . ILE A 1 93 ? -2.311 -0.61 11.281 1 90.38 93 ILE A N 1
ATOM 701 C CA . ILE A 1 93 ? -3.293 -1.688 11.266 1 90.38 93 ILE A CA 1
ATOM 702 C C . ILE A 1 93 ? -4.48 -1.32 12.148 1 90.38 93 ILE A C 1
ATOM 704 O O . ILE A 1 93 ? -5.633 -1.482 11.75 1 90.38 93 ILE A O 1
ATOM 708 N N . ARG A 1 94 ? -4.207 -0.751 13.227 1 92.19 94 ARG A N 1
ATOM 709 C CA . ARG A 1 94 ? -5.234 -0.415 14.211 1 92.19 94 ARG A CA 1
ATOM 710 C C . ARG A 1 94 ? -6.246 0.567 13.633 1 92.19 94 ARG A C 1
ATOM 712 O O . ARG A 1 94 ? -7.453 0.424 13.844 1 92.19 94 ARG A O 1
ATOM 719 N N . TYR A 1 95 ? -5.73 1.504 12.852 1 95.12 95 TYR A N 1
ATOM 720 C CA . TYR A 1 95 ? -6.617 2.59 12.445 1 95.12 95 TYR A CA 1
ATOM 721 C C . TYR A 1 95 ? -6.891 2.543 10.945 1 95.12 95 TYR A C 1
ATOM 723 O O . TYR A 1 95 ? -7.562 3.422 10.398 1 95.12 95 TYR A O 1
ATOM 731 N N . GLY A 1 96 ? -6.312 1.547 10.289 1 93.06 96 GLY A N 1
ATOM 732 C CA . GLY A 1 96 ? -6.562 1.366 8.867 1 93.06 96 GLY A CA 1
ATOM 733 C C . GLY A 1 96 ? -5.809 2.354 8 1 93.06 96 GLY A C 1
ATOM 734 O O . GLY A 1 96 ? -6.297 2.758 6.945 1 93.06 96 GLY A O 1
ATOM 735 N N . ALA A 1 97 ? -4.68 2.779 8.438 1 94.75 97 ALA A N 1
ATOM 736 C CA . ALA A 1 97 ? -3.891 3.752 7.684 1 94.75 97 ALA A CA 1
ATOM 737 C C . ALA A 1 97 ? -3.006 3.059 6.652 1 94.75 97 ALA A C 1
ATOM 739 O O . ALA A 1 97 ? -2.775 1.851 6.734 1 94.75 97 ALA A O 1
ATOM 740 N N . GLU A 1 98 ? -2.57 3.793 5.676 1 94.44 98 GLU A N 1
ATOM 741 C CA . GLU A 1 98 ? -1.69 3.291 4.625 1 94.44 98 GLU A CA 1
ATOM 742 C C . GLU A 1 98 ? -0.282 3.863 4.766 1 94.44 98 GLU A C 1
ATOM 744 O O . GLU A 1 98 ? -0.081 4.875 5.441 1 94.44 98 GLU A O 1
ATOM 749 N N . LEU A 1 99 ? 0.628 3.135 4.145 1 92.31 99 LEU A N 1
ATOM 750 C CA . LEU A 1 99 ? 2.018 3.58 4.105 1 92.31 99 LEU A CA 1
ATOM 751 C C . LEU A 1 99 ? 2.465 3.832 2.67 1 92.31 99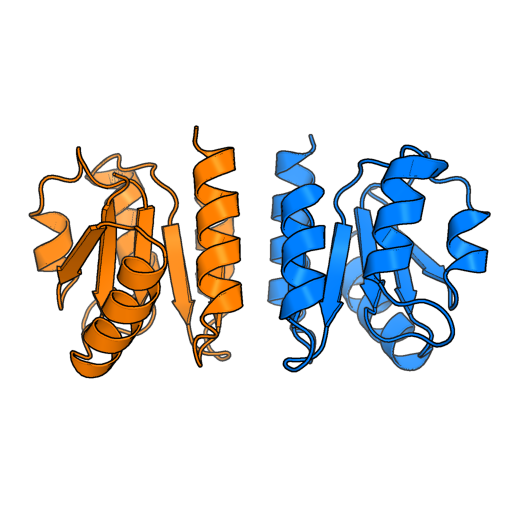 LEU A C 1
ATOM 753 O O . LEU A 1 99 ? 2.203 3.018 1.781 1 92.31 99 LEU A O 1
ATOM 757 N N . LEU A 1 100 ? 3.094 4.941 2.473 1 91.88 100 LEU A N 1
ATOM 758 C CA . LEU A 1 100 ? 3.707 5.277 1.192 1 91.88 100 LEU A CA 1
ATOM 759 C C . LEU A 1 100 ? 5.195 5.57 1.363 1 91.88 100 LEU A C 1
ATOM 761 O O . LEU A 1 100 ? 5.566 6.602 1.928 1 91.88 100 LEU A O 1
ATOM 765 N N . PRO A 1 101 ? 6.027 4.711 0.837 1 87.06 101 PRO A N 1
ATOM 766 C CA . PRO A 1 101 ? 7.465 4.906 1.021 1 87.06 101 PRO A CA 1
ATOM 767 C C . PRO A 1 101 ? 8.008 6.09 0.22 1 87.06 101 PRO A C 1
ATOM 769 O O . PRO A 1 101 ? 7.512 6.375 -0.873 1 87.06 101 PRO A O 1
ATOM 772 N N . LYS A 1 102 ? 8.938 6.723 0.818 1 87.62 102 LYS A N 1
ATOM 773 C CA . LYS A 1 102 ? 9.758 7.699 0.106 1 87.62 102 LYS A CA 1
ATOM 774 C C . LYS A 1 102 ? 10.914 7.023 -0.624 1 87.62 102 LYS A C 1
ATOM 776 O O . LYS A 1 102 ? 11.461 6.031 -0.14 1 87.62 102 LYS A O 1
ATOM 781 N N . PRO A 1 103 ? 11.367 7.582 -1.775 1 87.94 103 PRO A N 1
ATOM 782 C CA . PRO A 1 103 ? 10.828 8.781 -2.414 1 87.94 103 PRO A CA 1
ATOM 783 C C . PRO A 1 103 ? 9.414 8.578 -2.961 1 87.94 103 PRO A C 1
ATOM 785 O O . PRO A 1 103 ? 9.094 7.5 -3.463 1 87.94 103 PRO A O 1
ATOM 788 N N . ILE A 1 104 ? 8.719 9.641 -2.988 1 90.12 104 ILE A N 1
ATOM 789 C CA . ILE A 1 104 ? 7.32 9.57 -3.395 1 90.12 104 ILE A CA 1
ATOM 790 C C . ILE A 1 104 ? 7.23 9.383 -4.91 1 90.12 104 IL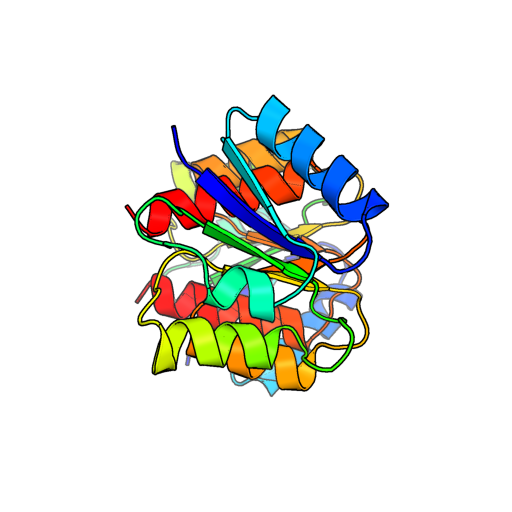E A C 1
ATOM 792 O O . ILE A 1 104 ? 7.809 10.164 -5.668 1 90.12 104 ILE A O 1
ATOM 796 N N . GLN A 1 105 ? 6.531 8.375 -5.305 1 87.38 105 GLN A N 1
ATOM 797 C CA . GLN A 1 105 ? 6.156 8.195 -6.703 1 87.38 105 GLN A CA 1
ATOM 798 C C . GLN A 1 105 ? 4.762 8.75 -6.977 1 87.38 105 GLN A C 1
ATOM 800 O O . GLN A 1 105 ? 3.77 8.242 -6.453 1 87.38 105 GLN A O 1
ATOM 805 N N . PRO A 1 106 ? 4.734 9.734 -7.801 1 92.12 106 PRO A N 1
ATOM 806 C CA . PRO A 1 106 ? 3.459 10.422 -8.008 1 92.12 106 PRO A CA 1
ATOM 807 C C . PRO A 1 106 ? 2.324 9.469 -8.383 1 92.12 106 PRO A C 1
ATOM 809 O O . PRO A 1 106 ? 1.215 9.594 -7.855 1 92.12 106 PRO A O 1
ATOM 812 N N . VAL A 1 107 ? 2.566 8.5 -9.234 1 89 107 VAL A N 1
ATOM 813 C CA . VAL A 1 107 ? 1.538 7.582 -9.703 1 89 107 VAL A CA 1
ATOM 814 C C . VAL A 1 107 ? 1.034 6.73 -8.539 1 89 107 VAL A C 1
ATOM 816 O O . VAL A 1 107 ? -0.165 6.465 -8.43 1 89 107 VAL A O 1
ATOM 819 N N . GLU A 1 108 ? 1.915 6.309 -7.672 1 90.25 108 GLU A N 1
ATOM 820 C CA . GLU A 1 108 ? 1.526 5.496 -6.523 1 90.25 108 GLU A CA 1
ATOM 821 C C . GLU A 1 108 ? 0.736 6.312 -5.508 1 90.25 108 GLU A C 1
ATOM 823 O O . GLU A 1 108 ? -0.211 5.812 -4.898 1 90.25 108 GLU A O 1
ATOM 828 N N . LEU A 1 109 ? 1.198 7.496 -5.293 1 94.12 109 LEU A N 1
ATOM 829 C CA . LEU A 1 109 ? 0.479 8.383 -4.383 1 94.12 109 LEU A CA 1
ATOM 830 C C . LEU A 1 109 ? -0.969 8.555 -4.832 1 94.12 109 LEU A C 1
ATOM 832 O O . LEU A 1 109 ? -1.894 8.398 -4.031 1 94.12 109 LEU A O 1
ATOM 836 N N . VAL A 1 110 ? -1.183 8.859 -6.051 1 93.5 110 VAL A N 1
ATOM 837 C CA . VAL A 1 110 ? -2.52 9.102 -6.578 1 93.5 110 VAL A CA 1
ATOM 838 C C . VAL A 1 110 ? -3.342 7.82 -6.531 1 93.5 110 VAL A C 1
ATOM 840 O O . VAL A 1 110 ? -4.516 7.84 -6.16 1 93.5 110 VAL A O 1
ATOM 843 N N . ARG A 1 111 ? -2.756 6.711 -6.859 1 91.69 111 ARG A N 1
ATOM 844 C CA . ARG A 1 111 ? -3.441 5.422 -6.793 1 91.69 111 ARG A CA 1
ATOM 845 C C . ARG A 1 111 ? -3.953 5.145 -5.387 1 91.69 111 ARG A C 1
ATOM 847 O O . ARG A 1 111 ? -5.113 4.773 -5.203 1 91.69 111 ARG A O 1
ATOM 854 N N . LEU A 1 112 ? -3.045 5.289 -4.43 1 93.81 112 LEU A N 1
ATOM 855 C CA . LEU A 1 112 ? -3.406 5.012 -3.045 1 93.81 112 LEU A CA 1
ATOM 856 C C . LEU A 1 112 ? -4.531 5.934 -2.58 1 93.81 112 LEU A C 1
ATOM 858 O O . LEU A 1 112 ? -5.461 5.488 -1.902 1 93.81 112 LEU A O 1
ATOM 862 N N . LEU A 1 113 ? -4.418 7.164 -2.99 1 95.75 113 LEU A N 1
ATOM 863 C CA . LEU A 1 113 ? -5.441 8.125 -2.602 1 95.75 113 LEU A CA 1
ATOM 864 C C . LEU A 1 113 ? -6.789 7.773 -3.225 1 95.75 113 LEU A C 1
ATOM 866 O O . LEU A 1 113 ? -7.812 7.773 -2.539 1 95.75 113 LEU A O 1
ATOM 870 N N . VAL A 1 114 ? -6.777 7.465 -4.5 1 93.56 114 VAL A N 1
ATOM 871 C CA . VAL A 1 114 ? -8.008 7.078 -5.191 1 93.56 114 VAL A CA 1
ATOM 872 C C . VAL A 1 114 ? -8.625 5.867 -4.504 1 93.56 114 VAL A C 1
ATOM 874 O O . VAL A 1 114 ? -9.82 5.863 -4.203 1 93.56 114 VAL A O 1
ATOM 877 N N . LYS A 1 115 ? -7.84 4.93 -4.211 1 93.31 115 LYS A N 1
ATOM 878 C CA . LYS A 1 115 ? -8.312 3.701 -3.582 1 93.31 115 LYS A CA 1
ATOM 879 C C . LYS A 1 115 ? -8.906 3.98 -2.205 1 93.31 115 LYS A C 1
ATOM 881 O O . LYS A 1 115 ? -9.992 3.494 -1.878 1 93.31 115 LYS A O 1
ATOM 886 N N . GLN A 1 116 ? -8.203 4.758 -1.413 1 94.69 116 GLN A N 1
ATOM 887 C CA . GLN A 1 116 ? -8.617 5.016 -0.039 1 94.69 116 GLN A CA 1
ATOM 888 C C . GLN A 1 116 ? -9.891 5.859 -0.002 1 94.69 116 GLN A C 1
ATOM 890 O O . GLN A 1 116 ? -10.758 5.645 0.848 1 94.69 116 GLN A O 1
ATOM 895 N N . LEU A 1 117 ? -9.984 6.762 -0.965 1 95.69 117 LEU A N 1
ATOM 896 C CA . LEU A 1 117 ? -11.156 7.625 -1.003 1 95.69 117 LEU A CA 1
ATOM 897 C C . LEU A 1 117 ? -12.375 6.859 -1.503 1 95.69 117 LEU A C 1
ATOM 899 O O . LEU A 1 117 ? -13.5 7.125 -1.072 1 95.69 117 LEU A O 1
ATOM 903 N N . ALA A 1 118 ? -12.117 5.855 -2.346 1 91.12 118 ALA A N 1
ATOM 904 C CA . ALA A 1 118 ? -13.203 5.02 -2.846 1 91.12 118 ALA A CA 1
ATOM 905 C C . ALA A 1 118 ? -13.758 4.121 -1.744 1 91.12 118 ALA A C 1
ATOM 907 O O . ALA A 1 118 ? -14.961 3.861 -1.689 1 91.12 118 ALA A O 1
ATOM 908 N N . SER A 1 119 ? -12.859 3.699 -0.919 1 86.5 119 SER A N 1
ATOM 909 C CA . SER A 1 119 ? -13.258 2.785 0.148 1 86.5 119 SER A CA 1
ATOM 910 C C . SER A 1 119 ? -13.969 3.523 1.276 1 86.5 119 SER A C 1
ATOM 912 O O . SER A 1 119 ? -14.719 2.922 2.041 1 86.5 119 SER A O 1
ATOM 914 N N . ALA A 1 120 ? -13.703 4.84 1.407 1 84.25 120 ALA A N 1
ATOM 915 C CA . ALA A 1 120 ? -14.281 5.645 2.477 1 84.25 120 ALA A CA 1
ATOM 916 C C . ALA A 1 120 ? -15.648 6.191 2.07 1 84.25 120 ALA A C 1
ATOM 918 O O . ALA A 1 120 ? -16.422 6.645 2.92 1 84.25 120 ALA A O 1
ATOM 919 N N . ALA A 1 121 ? -15.922 6.156 0.729 1 73.19 121 ALA A N 1
ATOM 920 C CA . ALA A 1 121 ? -17.203 6.652 0.256 1 73.19 121 ALA A CA 1
ATOM 921 C C . ALA A 1 121 ? -18.312 5.645 0.53 1 73.19 121 ALA A C 1
ATOM 923 O O . ALA A 1 121 ? -18.094 4.434 0.463 1 73.19 121 ALA A O 1
ATOM 924 N N . MET B 1 1 ? -7.453 -21.812 8.648 1 88.38 1 MET B N 1
ATOM 925 C CA . MET B 1 1 ? -6.215 -21.188 8.195 1 88.38 1 MET B CA 1
ATOM 926 C C . MET B 1 1 ? -6.398 -20.547 6.828 1 88.38 1 MET B C 1
ATOM 928 O O . MET B 1 1 ? -7.051 -21.109 5.949 1 88.38 1 MET B O 1
ATOM 932 N N . GLN B 1 2 ? -5.98 -19.328 6.66 1 95.94 2 GLN B N 1
ATOM 933 C CA . GLN B 1 2 ? -6.086 -18.656 5.367 1 95.94 2 GLN B CA 1
ATOM 934 C C . GLN B 1 2 ? -4.922 -19.031 4.453 1 95.94 2 GLN B C 1
ATOM 936 O O . GLN B 1 2 ? -3.766 -19.031 4.883 1 95.94 2 GLN B O 1
ATOM 941 N N . ASN B 1 3 ? -5.215 -19.438 3.244 1 98 3 ASN B N 1
ATOM 942 C CA . ASN B 1 3 ? -4.203 -19.844 2.27 1 98 3 ASN B CA 1
ATOM 943 C C . ASN B 1 3 ? -3.9 -18.719 1.279 1 98 3 ASN B C 1
ATOM 945 O O . ASN B 1 3 ? -4.816 -18.125 0.718 1 98 3 ASN B O 1
ATOM 949 N N . VAL B 1 4 ? -2.572 -18.562 1.13 1 98.81 4 VAL B N 1
ATOM 950 C CA . VAL B 1 4 ? -2.133 -17.547 0.182 1 98.81 4 VAL B CA 1
ATOM 951 C C . VAL B 1 4 ? -1.479 -18.219 -1.026 1 98.81 4 VAL B C 1
ATOM 953 O O . VAL B 1 4 ? -0.582 -19.047 -0.874 1 98.81 4 VAL B O 1
ATOM 956 N N . LEU B 1 5 ? -2.014 -17.906 -2.174 1 98.81 5 LEU B N 1
ATOM 957 C CA . LEU B 1 5 ? -1.378 -18.328 -3.418 1 98.81 5 LEU B CA 1
ATOM 958 C C . LEU B 1 5 ? -0.276 -17.359 -3.824 1 98.81 5 LEU B C 1
ATOM 960 O O . LEU B 1 5 ? -0.515 -16.156 -3.93 1 98.81 5 LEU B O 1
ATOM 964 N N . VAL B 1 6 ? 0.935 -17.891 -3.998 1 98.62 6 VAL B N 1
ATOM 965 C CA . VAL B 1 6 ? 2.068 -17.078 -4.418 1 98.62 6 VAL B CA 1
ATOM 966 C C . VAL B 1 6 ? 2.541 -17.516 -5.797 1 98.62 6 VAL B C 1
ATOM 968 O O . VAL B 1 6 ? 2.828 -18.703 -6.016 1 98.62 6 VAL B O 1
ATOM 971 N N . ILE B 1 7 ? 2.602 -16.562 -6.73 1 98.19 7 ILE B N 1
ATOM 972 C CA . ILE B 1 7 ? 3.006 -16.812 -8.109 1 98.19 7 ILE B CA 1
ATOM 973 C C . ILE B 1 7 ? 4.289 -16.062 -8.422 1 98.19 7 ILE B C 1
ATOM 975 O O . ILE B 1 7 ? 4.305 -14.82 -8.414 1 98.19 7 ILE B O 1
ATOM 979 N N . ASP B 1 8 ? 5.34 -16.766 -8.688 1 97.06 8 ASP B N 1
ATOM 980 C CA . ASP B 1 8 ? 6.641 -16.172 -9 1 97.06 8 ASP B CA 1
ATOM 981 C C . ASP B 1 8 ? 7.523 -17.172 -9.75 1 97.06 8 ASP B C 1
ATOM 983 O O . ASP B 1 8 ? 7.617 -18.344 -9.367 1 97.06 8 ASP B O 1
ATOM 987 N N . ASP B 1 9 ? 8.164 -16.719 -10.758 1 95.62 9 ASP B N 1
ATOM 988 C CA . ASP B 1 9 ? 8.945 -17.641 -11.562 1 95.62 9 ASP B CA 1
ATOM 989 C C . ASP B 1 9 ? 10.32 -17.891 -10.938 1 95.62 9 ASP B C 1
ATOM 991 O O . ASP B 1 9 ? 11.07 -18.75 -11.398 1 95.62 9 ASP B O 1
ATOM 995 N N . ASP B 1 10 ? 10.688 -17.141 -9.883 1 95.12 10 ASP B N 1
ATOM 996 C CA . ASP B 1 10 ? 11.945 -17.312 -9.164 1 95.12 10 ASP B CA 1
ATOM 997 C C . ASP B 1 10 ? 11.75 -18.156 -7.898 1 95.12 10 ASP B C 1
ATOM 999 O O . ASP B 1 10 ? 11.188 -17.672 -6.914 1 95.12 10 ASP B O 1
ATOM 1003 N N . ALA B 1 11 ? 12.305 -19.359 -7.91 1 95.88 11 ALA B N 1
ATOM 1004 C CA . ALA B 1 11 ? 12.109 -20.297 -6.816 1 95.88 11 ALA B CA 1
ATOM 1005 C C . ALA B 1 11 ? 12.656 -19.75 -5.504 1 95.88 11 ALA B C 1
ATOM 1007 O O . ALA B 1 11 ? 12.141 -20.047 -4.43 1 95.88 11 ALA B O 1
ATOM 1008 N N . PHE B 1 12 ? 13.664 -19.016 -5.598 1 96.44 12 PHE B N 1
ATOM 1009 C CA . PHE B 1 12 ? 14.25 -18.422 -4.398 1 96.44 12 PHE B CA 1
ATOM 1010 C C . PHE B 1 12 ? 13.305 -17.422 -3.768 1 96.44 12 PHE B C 1
ATOM 1012 O O . PHE B 1 12 ? 13.102 -17.422 -2.551 1 96.44 12 PHE B O 1
ATOM 1019 N N . VAL B 1 13 ? 12.695 -16.594 -4.566 1 95.56 13 VAL B N 1
ATOM 1020 C CA . VAL B 1 13 ? 11.734 -15.625 -4.07 1 95.56 13 VAL B CA 1
ATOM 1021 C C . VAL B 1 13 ? 10.539 -16.344 -3.453 1 95.56 13 VAL B C 1
ATOM 1023 O O . VAL B 1 13 ? 10.055 -15.961 -2.385 1 95.56 13 VAL B O 1
ATOM 1026 N N . LEU B 1 14 ? 10.125 -17.391 -4.086 1 97.5 14 LEU B N 1
ATOM 1027 C CA . LEU B 1 14 ? 9 -18.172 -3.57 1 97.5 14 LEU B CA 1
ATOM 1028 C C . LEU B 1 14 ? 9.297 -18.703 -2.176 1 97.5 14 LEU B C 1
ATOM 1030 O O . LEU B 1 14 ? 8.445 -18.641 -1.285 1 97.5 14 LEU B O 1
ATOM 1034 N N . SER B 1 15 ? 10.453 -19.188 -2.041 1 97.62 15 SER B N 1
ATOM 1035 C CA . SER B 1 15 ? 10.836 -19.75 -0.754 1 97.62 15 SER B CA 1
ATOM 1036 C C . SER B 1 15 ? 10.867 -18.672 0.334 1 97.62 15 SER B C 1
ATOM 1038 O O . SER B 1 15 ? 10.422 -18.922 1.459 1 97.62 15 SER B O 1
ATOM 1040 N N . VAL B 1 16 ? 11.383 -17.547 0.018 1 97.06 16 VAL B N 1
ATOM 1041 C CA . VAL B 1 16 ? 11.477 -16.438 0.964 1 97.06 16 VAL B CA 1
ATOM 1042 C C . VAL B 1 16 ? 10.078 -15.992 1.38 1 97.06 16 VAL B C 1
ATOM 1044 O O . VAL B 1 16 ? 9.781 -15.875 2.572 1 97.06 16 VAL B O 1
ATOM 1047 N N . VAL B 1 17 ? 9.227 -15.805 0.425 1 97.94 17 VAL B N 1
ATOM 1048 C CA . VAL B 1 17 ? 7.867 -15.336 0.688 1 97.94 17 VAL B CA 1
ATOM 1049 C C . VAL B 1 17 ? 7.102 -16.391 1.486 1 97.94 17 VAL B C 1
ATOM 1051 O O . VAL B 1 17 ? 6.375 -16.062 2.424 1 97.94 17 VAL B O 1
ATOM 1054 N N . ARG B 1 18 ? 7.297 -17.625 1.075 1 98.12 18 ARG B N 1
ATOM 1055 C CA . ARG B 1 18 ? 6.676 -18.734 1.8 1 98.12 18 ARG B CA 1
ATOM 1056 C C . ARG B 1 18 ? 7.07 -18.703 3.273 1 98.12 18 ARG B C 1
ATOM 1058 O O . ARG B 1 18 ? 6.215 -18.812 4.152 1 98.12 18 ARG B O 1
ATOM 1065 N N . ASP B 1 19 ? 8.305 -18.531 3.551 1 98.12 19 ASP B N 1
ATOM 1066 C CA . ASP B 1 19 ? 8.797 -18.531 4.922 1 98.12 19 ASP B CA 1
ATOM 1067 C C . ASP B 1 19 ? 8.188 -17.375 5.727 1 98.12 19 ASP B C 1
ATOM 1069 O O . ASP B 1 19 ? 7.777 -17.562 6.875 1 98.12 19 ASP B O 1
ATOM 1073 N N . ILE B 1 20 ? 8.117 -16.25 5.129 1 97.25 20 ILE B N 1
ATOM 1074 C CA . ILE B 1 20 ? 7.543 -15.078 5.777 1 97.25 20 ILE B CA 1
ATOM 1075 C C . ILE B 1 20 ? 6.082 -15.352 6.133 1 97.25 20 ILE B C 1
ATOM 1077 O O . ILE B 1 20 ? 5.66 -15.133 7.27 1 97.25 20 ILE B O 1
ATOM 1081 N N . LEU B 1 21 ? 5.332 -15.875 5.207 1 98.25 21 LEU B N 1
ATOM 1082 C CA . LEU B 1 21 ? 3.893 -16.062 5.371 1 98.25 21 LEU B CA 1
ATOM 1083 C C . LEU B 1 21 ? 3.604 -17.188 6.359 1 98.25 21 LEU B C 1
ATOM 1085 O O . LEU B 1 21 ? 2.699 -17.062 7.191 1 98.25 21 LEU B O 1
ATOM 1089 N N . GLN B 1 22 ? 4.367 -18.234 6.242 1 98.25 22 GLN B N 1
ATOM 1090 C CA . GLN B 1 22 ? 4.164 -19.344 7.168 1 98.25 22 GLN B CA 1
ATOM 1091 C C . GLN B 1 22 ? 4.488 -18.938 8.602 1 98.25 22 GLN B C 1
ATOM 1093 O O . GLN B 1 22 ? 3.787 -19.312 9.539 1 98.25 22 GLN B O 1
ATOM 1098 N N . SER B 1 23 ? 5.508 -18.125 8.766 1 97.38 23 SER B N 1
ATOM 1099 C CA . SER B 1 23 ? 5.859 -17.609 10.086 1 97.38 23 SER B CA 1
ATOM 1100 C C . SER B 1 23 ? 4.754 -16.734 10.648 1 97.38 23 SER B C 1
ATOM 1102 O O . SER B 1 23 ? 4.598 -16.625 11.867 1 97.38 23 SER B O 1
ATOM 1104 N N . ALA B 1 24 ? 3.992 -16.188 9.766 1 96.19 24 ALA B N 1
ATOM 1105 C CA . ALA B 1 24 ? 2.9 -15.305 10.172 1 96.19 24 ALA B CA 1
ATOM 1106 C C . ALA B 1 24 ? 1.605 -16.078 10.367 1 96.19 24 ALA B C 1
ATOM 1108 O O . ALA B 1 24 ? 0.567 -15.508 10.703 1 96.19 24 ALA B O 1
ATOM 1109 N N . GLY B 1 25 ? 1.642 -17.375 10.055 1 97.62 25 GLY B N 1
ATOM 1110 C CA . GLY B 1 25 ? 0.513 -18.234 10.367 1 97.62 25 GLY B CA 1
ATOM 1111 C C . GLY B 1 25 ? -0.359 -18.547 9.164 1 97.62 25 GLY B C 1
ATOM 1112 O O . GLY B 1 25 ? -1.464 -19.062 9.305 1 97.62 25 GLY B O 1
ATOM 1113 N N . TYR B 1 26 ? 0.133 -18.312 7.949 1 98.25 26 TYR B N 1
ATOM 1114 C CA . TYR B 1 26 ? -0.65 -18.562 6.746 1 98.25 26 TYR B CA 1
ATOM 1115 C C . TYR B 1 26 ? -0.227 -19.875 6.078 1 98.25 26 TYR B C 1
ATOM 1117 O O . TYR B 1 26 ? 0.934 -20.281 6.176 1 98.25 26 TYR B O 1
ATOM 1125 N N . GLY B 1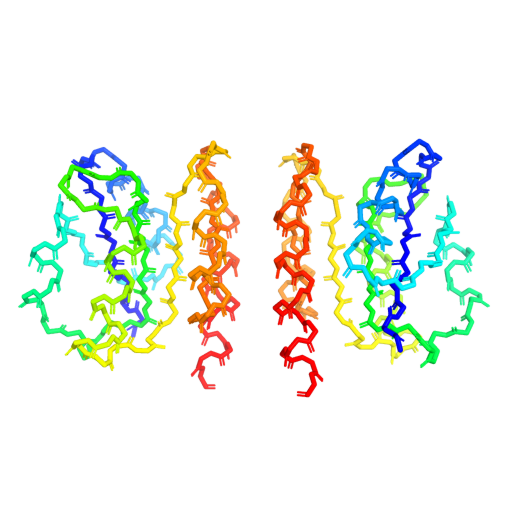 27 ? -1.206 -20.562 5.488 1 98.38 27 GLY B N 1
ATOM 1126 C CA . GLY B 1 27 ? -0.847 -21.547 4.492 1 98.38 27 GLY B CA 1
ATOM 1127 C C . GLY B 1 27 ? -0.377 -20.938 3.184 1 98.38 27 GLY B C 1
ATOM 1128 O O . GLY B 1 27 ? -0.758 -19.828 2.842 1 98.38 27 GLY B O 1
ATOM 1129 N N . VAL B 1 28 ? 0.51 -21.781 2.461 1 98.5 28 VAL B N 1
ATOM 1130 C CA . VAL B 1 28 ? 1.048 -21.203 1.235 1 98.5 28 VAL B CA 1
ATOM 1131 C C . VAL B 1 28 ? 0.963 -22.219 0.1 1 98.5 28 VA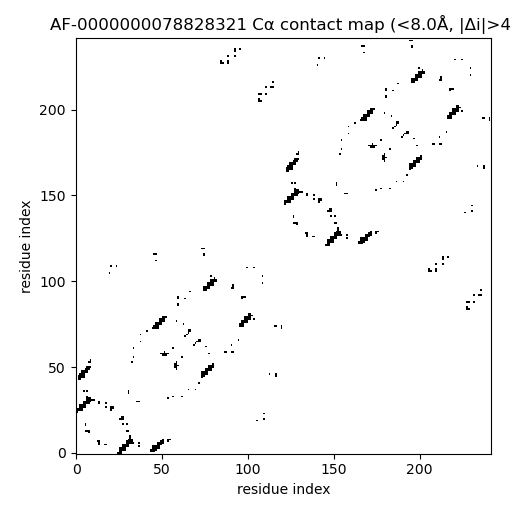L B C 1
ATOM 1133 O O . VAL B 1 28 ? 1.338 -23.391 0.271 1 98.5 28 VAL B O 1
ATOM 1136 N N . VAL B 1 29 ? 0.399 -21.812 -0.963 1 98.25 29 VAL B N 1
ATOM 1137 C CA . VAL B 1 29 ? 0.497 -22.516 -2.238 1 98.25 29 VAL B CA 1
ATOM 1138 C C . VAL B 1 29 ? 1.396 -21.734 -3.193 1 98.25 29 VAL B C 1
ATOM 1140 O O . VAL B 1 29 ? 1.046 -20.625 -3.623 1 98.25 29 VAL B O 1
ATOM 1143 N N . ALA B 1 30 ? 2.539 -22.312 -3.482 1 98.19 30 ALA B N 1
ATOM 1144 C CA . ALA B 1 30 ? 3.512 -21.625 -4.324 1 98.19 30 ALA B CA 1
ATOM 1145 C C . ALA B 1 30 ? 3.586 -22.266 -5.711 1 98.19 30 ALA B C 1
ATOM 1147 O O . ALA B 1 30 ? 3.699 -23.484 -5.836 1 98.19 30 ALA B O 1
ATOM 1148 N N . VAL B 1 31 ? 3.443 -21.422 -6.695 1 97.62 31 VAL B N 1
ATOM 1149 C CA . VAL B 1 31 ? 3.562 -21.922 -8.062 1 97.62 31 VAL B CA 1
ATOM 1150 C C . VAL B 1 31 ? 4.559 -21.062 -8.836 1 97.62 31 VAL B C 1
ATOM 1152 O O . VAL B 1 31 ? 4.758 -19.891 -8.516 1 97.62 31 VAL B O 1
ATOM 1155 N N . GLN B 1 32 ? 5.117 -21.625 -9.922 1 96.81 32 GLN B N 1
ATOM 1156 C CA . GLN B 1 32 ? 6.219 -20.953 -10.602 1 96.81 32 GLN B CA 1
ATOM 1157 C C . GLN B 1 32 ? 5.766 -20.375 -11.938 1 96.81 32 GLN B C 1
ATOM 1159 O O . GLN B 1 32 ? 6.582 -19.859 -12.711 1 96.81 32 GLN B O 1
ATOM 1164 N N . SER B 1 33 ? 4.414 -20.5 -12.203 1 95.94 33 SER B N 1
ATOM 1165 C CA . SER B 1 33 ? 3.896 -19.938 -13.445 1 95.94 33 SER B CA 1
ATOM 1166 C C . SER B 1 33 ? 2.414 -19.609 -13.32 1 95.94 33 SER B C 1
ATOM 1168 O O . SER B 1 33 ? 1.684 -20.266 -12.578 1 95.94 33 SER B O 1
ATOM 1170 N N . PRO B 1 34 ? 1.943 -18.625 -14.109 1 97.06 34 PRO B N 1
ATOM 1171 C CA . PRO B 1 34 ? 0.512 -18.312 -14.133 1 97.06 34 PRO B CA 1
ATOM 1172 C C . PRO B 1 34 ? -0.342 -19.5 -14.578 1 97.06 34 PRO B C 1
ATOM 1174 O O . PRO B 1 34 ? -1.438 -19.703 -14.055 1 97.06 34 PRO B O 1
ATOM 1177 N N . ALA B 1 35 ? 0.185 -20.234 -15.531 1 95.88 35 ALA B N 1
ATOM 1178 C CA . ALA B 1 35 ? -0.554 -21.391 -16.031 1 95.88 35 ALA B CA 1
ATOM 1179 C C . ALA B 1 35 ? -0.873 -22.359 -14.898 1 95.88 35 ALA B C 1
ATOM 1181 O O . ALA B 1 35 ? -1.989 -22.875 -14.82 1 95.88 35 ALA B O 1
ATOM 1182 N N . GLU B 1 36 ? 0.067 -22.578 -14.047 1 96.56 36 GLU B N 1
ATOM 1183 C CA . GLU B 1 36 ? -0.149 -23.438 -12.898 1 96.56 36 GLU B CA 1
ATOM 1184 C C . GLU B 1 36 ? -1.218 -22.875 -11.969 1 96.56 36 GLU B C 1
ATOM 1186 O O . GLU B 1 36 ? -2.061 -23.609 -11.453 1 96.56 36 GLU B O 1
ATOM 1191 N N . ALA B 1 37 ? -1.198 -21.578 -11.766 1 97.56 37 ALA B N 1
ATOM 1192 C CA . ALA B 1 37 ? -2.174 -20.922 -10.906 1 97.56 37 ALA B CA 1
ATOM 1193 C C . ALA B 1 37 ? -3.586 -21.062 -11.469 1 97.56 37 ALA B C 1
ATOM 1195 O O . ALA B 1 37 ? -4.539 -21.297 -10.719 1 97.56 37 ALA B O 1
ATOM 1196 N N . PHE B 1 38 ? -3.674 -20.953 -12.805 1 97.25 38 PHE B N 1
ATOM 1197 C CA . PHE B 1 38 ? -4.973 -20.969 -13.469 1 97.25 38 PHE B CA 1
ATOM 1198 C C . PHE B 1 38 ? -5.598 -22.359 -13.375 1 97.25 38 PHE B C 1
ATOM 1200 O O . PHE B 1 38 ? -6.82 -22.5 -13.453 1 97.25 38 PHE B O 1
ATOM 1207 N N . ASN B 1 39 ? -4.797 -23.312 -13.148 1 96.94 39 ASN B N 1
ATOM 1208 C CA . ASN B 1 39 ? -5.281 -24.688 -13.125 1 96.94 39 ASN B CA 1
ATOM 1209 C C . ASN B 1 39 ? -5.594 -25.156 -11.711 1 96.94 39 ASN B C 1
ATOM 1211 O O . ASN B 1 39 ? -6.094 -26.266 -11.508 1 96.94 39 ASN B O 1
ATOM 1215 N N . LEU B 1 40 ? -5.305 -24.297 -10.734 1 97.06 40 LEU B N 1
ATOM 1216 C CA . LEU B 1 40 ? -5.566 -24.641 -9.344 1 97.06 40 LEU B CA 1
ATOM 1217 C C . LEU B 1 40 ? -7.031 -24.422 -8.992 1 97.06 40 LEU B C 1
ATOM 1219 O O . LEU B 1 40 ? -7.703 -23.594 -9.609 1 97.06 40 LEU B O 1
ATOM 1223 N N . ASP B 1 41 ? -7.488 -25.266 -8.055 1 96.44 41 ASP B N 1
ATOM 1224 C CA . ASP B 1 41 ? -8.734 -24.922 -7.375 1 96.44 41 ASP B CA 1
ATOM 1225 C C . ASP B 1 41 ? -8.531 -23.734 -6.434 1 96.44 41 ASP B C 1
ATOM 1227 O O . ASP B 1 41 ? -7.809 -23.844 -5.441 1 96.44 41 ASP B O 1
ATOM 1231 N N . LEU B 1 42 ? -9.195 -22.641 -6.66 1 96.94 42 LEU B N 1
ATOM 1232 C CA . LEU B 1 42 ? -8.961 -21.391 -5.941 1 96.94 42 LEU B CA 1
ATOM 1233 C C . LEU B 1 42 ? -9.961 -21.219 -4.805 1 96.94 42 LEU B C 1
ATOM 1235 O O . LEU B 1 42 ? -9.969 -20.188 -4.129 1 96.94 42 LEU B O 1
ATOM 1239 N N . SER B 1 43 ? -10.719 -22.25 -4.559 1 95.88 43 SER B N 1
ATOM 1240 C CA . SER B 1 43 ? -11.805 -22.141 -3.59 1 95.88 43 SER B CA 1
ATOM 1241 C C . SER B 1 43 ? -11.266 -21.938 -2.176 1 95.88 43 SER B C 1
ATOM 1243 O O . SER B 1 43 ? -11.93 -21.344 -1.329 1 95.88 43 SER B O 1
ATOM 1245 N N . SER B 1 44 ? -10.039 -22.422 -1.979 1 96.19 44 SER B N 1
ATOM 1246 C CA . SER B 1 44 ? -9.492 -22.344 -0.631 1 96.19 44 SER B CA 1
ATOM 1247 C C . SER B 1 44 ? -8.469 -21.219 -0.516 1 96.19 44 SER B C 1
ATOM 1249 O O . SER B 1 44 ? -7.863 -21.031 0.54 1 96.19 44 SER B O 1
ATOM 1251 N N . VAL B 1 45 ? -8.312 -20.484 -1.56 1 98.12 45 VAL B N 1
ATOM 1252 C CA . VAL B 1 45 ? -7.348 -19.391 -1.577 1 98.12 45 VAL B CA 1
ATOM 1253 C C . VAL B 1 45 ? -7.988 -18.125 -1.021 1 98.12 45 VAL B C 1
ATOM 1255 O O . VAL B 1 45 ? -9.078 -17.734 -1.449 1 98.12 45 VAL B O 1
ATOM 1258 N N . SER B 1 46 ? -7.242 -17.484 -0.104 1 98.31 46 SER B N 1
ATOM 1259 C CA . SER B 1 46 ? -7.781 -16.297 0.536 1 98.31 46 SER B CA 1
ATOM 1260 C C . SER B 1 46 ? -7.176 -15.031 -0.057 1 98.31 46 SER B C 1
ATOM 1262 O O . SER B 1 46 ? -7.742 -13.945 0.073 1 98.31 46 SER B O 1
ATOM 1264 N N . ALA B 1 47 ? -6.016 -15.172 -0.621 1 98.69 47 ALA B N 1
ATOM 1265 C CA . ALA B 1 47 ? -5.312 -14.047 -1.236 1 98.69 47 ALA B CA 1
ATOM 1266 C C . ALA B 1 47 ? -4.281 -14.531 -2.248 1 98.69 47 ALA B C 1
ATOM 1268 O O . ALA B 1 47 ? -3.836 -15.68 -2.188 1 98.69 47 ALA B O 1
ATOM 1269 N N . ILE B 1 48 ? -3.951 -13.648 -3.139 1 98.75 48 ILE B N 1
ATOM 1270 C CA . ILE B 1 48 ? -2.957 -13.969 -4.156 1 98.75 48 ILE B CA 1
ATOM 1271 C C . ILE B 1 48 ? -1.837 -12.93 -4.133 1 98.75 48 ILE B C 1
ATOM 1273 O O . ILE B 1 48 ? -2.098 -11.727 -4.121 1 98.75 48 ILE B O 1
ATOM 1277 N N . LEU B 1 49 ? -0.627 -13.383 -4.051 1 98.62 49 LEU B N 1
ATOM 1278 C CA . LEU B 1 49 ? 0.574 -12.594 -4.305 1 98.62 49 LEU B CA 1
ATOM 1279 C C . LEU B 1 49 ? 1.203 -12.977 -5.641 1 98.62 49 LEU B C 1
ATOM 1281 O O . LEU B 1 49 ? 1.488 -14.148 -5.883 1 98.62 49 LEU B O 1
ATOM 1285 N N . CYS B 1 50 ? 1.462 -11.977 -6.477 1 97.44 50 CYS B N 1
ATOM 1286 C CA . CYS B 1 50 ? 1.899 -12.297 -7.832 1 97.44 50 CYS B CA 1
ATOM 1287 C C . CYS B 1 50 ? 3.039 -11.383 -8.266 1 97.44 50 CYS B C 1
ATOM 1289 O O . CYS B 1 50 ? 2.895 -10.164 -8.266 1 97.44 50 CYS B O 1
ATOM 1291 N N . ASP B 1 51 ? 4.129 -11.961 -8.625 1 95.31 51 ASP B N 1
ATOM 1292 C CA . ASP B 1 51 ? 5.188 -11.195 -9.281 1 95.31 51 ASP B CA 1
ATOM 1293 C C . ASP B 1 51 ? 4.676 -10.523 -10.555 1 95.31 51 ASP B C 1
ATOM 1295 O O . ASP B 1 51 ? 3.959 -11.148 -11.344 1 95.31 51 ASP B O 1
ATOM 1299 N N . TYR B 1 52 ? 5.055 -9.336 -10.695 1 91.88 52 TYR B N 1
ATOM 1300 C CA . TYR B 1 52 ? 4.582 -8.625 -11.875 1 91.88 52 TYR B CA 1
ATOM 1301 C C . TYR B 1 52 ? 5.336 -9.07 -13.125 1 91.88 52 TYR B C 1
ATOM 1303 O O . TYR B 1 52 ? 4.738 -9.289 -14.18 1 91.88 52 TYR B O 1
ATOM 1311 N N . ASN B 1 53 ? 6.66 -9.055 -12.883 1 90.06 53 ASN B N 1
ATOM 1312 C CA . ASN B 1 53 ? 7.492 -9.383 -14.031 1 90.06 53 ASN B CA 1
ATOM 1313 C C . ASN B 1 53 ? 7.762 -10.883 -14.125 1 90.06 53 ASN B C 1
ATOM 1315 O O . ASN B 1 53 ? 8.586 -11.414 -13.383 1 90.06 53 ASN B O 1
ATOM 1319 N N . MET B 1 54 ? 7.039 -11.594 -14.883 1 90.31 54 MET B N 1
ATOM 1320 C CA . MET B 1 54 ? 7.25 -13.008 -15.195 1 90.31 54 MET B CA 1
ATOM 1321 C C . MET B 1 54 ? 7.363 -13.227 -16.703 1 90.31 54 MET B C 1
ATOM 1323 O O . MET B 1 54 ? 6.945 -12.375 -17.484 1 90.31 54 MET B O 1
ATOM 1327 N N . PRO B 1 55 ? 7.93 -14.359 -17 1 87.5 55 PRO B N 1
ATOM 1328 C CA . PRO B 1 55 ? 8 -14.664 -18.438 1 87.5 55 PRO B CA 1
ATOM 1329 C C . PRO B 1 55 ? 6.621 -14.82 -19.062 1 87.5 55 PRO B C 1
ATOM 1331 O O . PRO B 1 55 ? 5.676 -15.25 -18.406 1 87.5 55 PRO B O 1
ATOM 1334 N N . ASP B 1 56 ? 6.32 -14.406 -20.25 1 84.62 56 ASP B N 1
ATOM 1335 C CA . ASP B 1 56 ? 5.184 -14.648 -21.125 1 84.62 56 ASP B CA 1
ATOM 1336 C C . ASP B 1 56 ? 4 -13.758 -20.766 1 84.62 56 ASP B C 1
ATOM 1338 O O . ASP B 1 56 ? 3.281 -13.281 -21.641 1 84.62 56 ASP B O 1
ATOM 1342 N N . MET B 1 57 ? 3.758 -13.734 -19.328 1 87.94 57 MET B N 1
ATOM 1343 C CA . MET B 1 57 ? 2.605 -12.969 -18.859 1 87.94 57 MET B CA 1
ATOM 1344 C C . MET B 1 57 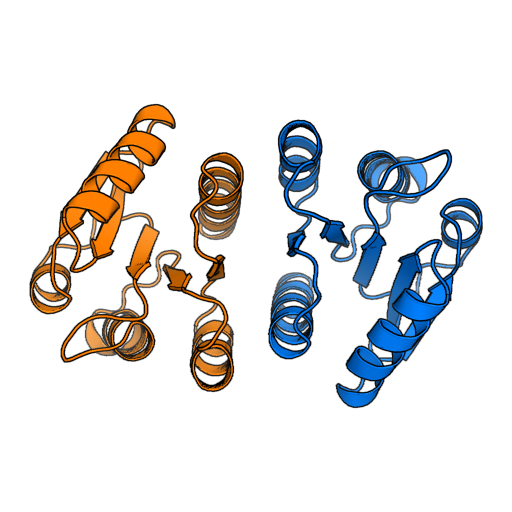? 2.994 -12.055 -17.703 1 87.94 57 MET B C 1
ATOM 1346 O O . MET B 1 57 ? 3.719 -12.469 -16.797 1 87.94 57 MET B O 1
ATOM 1350 N N . ASN B 1 58 ? 2.496 -10.852 -17.797 1 89.5 58 ASN B N 1
ATOM 1351 C CA . ASN B 1 58 ? 2.789 -9.984 -16.656 1 89.5 58 ASN B CA 1
ATOM 1352 C C . ASN B 1 58 ? 1.695 -10.07 -15.594 1 89.5 58 ASN B C 1
ATOM 1354 O O . ASN B 1 58 ? 0.643 -10.664 -15.828 1 89.5 58 ASN B O 1
ATOM 1358 N N . GLY B 1 59 ? 1.953 -9.617 -14.453 1 93.44 59 GLY B N 1
ATOM 1359 C CA . GLY B 1 59 ? 1.014 -9.664 -13.344 1 93.44 59 GLY B CA 1
ATOM 1360 C C . GLY B 1 59 ? -0.351 -9.102 -13.688 1 93.44 59 GLY B C 1
ATOM 1361 O O . GLY B 1 59 ? -1.373 -9.594 -13.203 1 93.44 59 GLY B O 1
ATOM 1362 N N . SER B 1 60 ? -0.368 -8.039 -14.547 1 93.06 60 SER B N 1
ATOM 1363 C CA . SER B 1 60 ? -1.632 -7.426 -14.938 1 93.06 60 SER B CA 1
ATOM 1364 C C . SER B 1 60 ? -2.5 -8.406 -15.727 1 93.06 60 SER B C 1
ATOM 1366 O O . SER B 1 60 ? -3.721 -8.438 -15.547 1 93.06 60 SER B O 1
ATOM 1368 N N . ASP B 1 61 ? -1.857 -9.133 -16.578 1 94.25 61 ASP B N 1
ATOM 1369 C CA . ASP B 1 61 ? -2.568 -10.172 -17.328 1 94.25 61 ASP B CA 1
ATOM 1370 C C . ASP B 1 61 ? -3.131 -11.234 -16.391 1 94.25 61 ASP B C 1
ATOM 1372 O O . ASP B 1 61 ? -4.273 -11.672 -16.547 1 94.25 61 ASP B O 1
ATOM 1376 N N . VAL B 1 62 ? -2.336 -11.594 -15.445 1 96.81 62 VAL B N 1
ATOM 1377 C CA . VAL B 1 62 ? -2.75 -12.625 -14.5 1 96.81 62 VAL B CA 1
ATOM 1378 C C . VAL B 1 62 ? -3.98 -12.148 -13.727 1 96.81 62 VAL B C 1
ATOM 1380 O O . VAL B 1 62 ? -4.965 -12.875 -13.609 1 96.81 62 VAL B O 1
ATOM 1383 N N . LEU B 1 63 ? -3.91 -10.922 -13.227 1 97.38 63 LEU B N 1
ATOM 1384 C CA . LEU B 1 63 ? -5.035 -10.367 -12.477 1 97.38 63 LEU B CA 1
ATOM 1385 C C . LEU B 1 63 ? -6.293 -10.336 -13.336 1 97.38 63 LEU B C 1
ATOM 1387 O O . LEU B 1 63 ? -7.379 -10.688 -12.875 1 97.38 63 LEU B O 1
ATOM 1391 N N . THR B 1 64 ? -6.086 -9.93 -14.578 1 96.81 64 THR B N 1
ATOM 1392 C CA . THR B 1 64 ? -7.227 -9.844 -15.484 1 96.81 64 THR B CA 1
ATOM 1393 C C . THR B 1 64 ? -7.867 -11.219 -15.68 1 96.81 64 THR B C 1
ATOM 1395 O O . THR B 1 64 ? -9.086 -11.352 -15.609 1 96.81 64 THR B O 1
ATOM 1398 N N . VAL B 1 65 ? -7.09 -12.203 -15.898 1 97.44 65 VAL B N 1
ATOM 1399 C CA . VAL B 1 65 ? -7.578 -13.562 -16.078 1 97.44 65 VAL B CA 1
ATOM 1400 C C . VAL B 1 65 ? -8.266 -14.039 -14.805 1 97.44 65 VAL B C 1
ATOM 1402 O O . VAL B 1 65 ? -9.359 -14.602 -14.852 1 97.44 65 VAL B O 1
ATOM 1405 N N . MET B 1 66 ? -7.684 -13.773 -13.602 1 98.25 66 MET B N 1
ATOM 1406 C CA . MET B 1 66 ? -8.242 -14.195 -12.32 1 98.25 66 MET B CA 1
ATOM 1407 C C . MET B 1 66 ? -9.625 -13.586 -12.109 1 98.25 66 MET B C 1
ATOM 1409 O O . MET B 1 66 ? -10.547 -14.266 -11.641 1 98.25 66 MET B O 1
ATOM 1413 N N . ARG B 1 67 ? -9.742 -12.297 -12.539 1 98.12 67 ARG B N 1
ATOM 1414 C CA . ARG B 1 67 ? -10.984 -11.578 -12.297 1 98.12 67 ARG B CA 1
ATOM 1415 C C . ARG B 1 67 ? -12.031 -11.922 -13.352 1 98.12 67 ARG B C 1
ATOM 1417 O O . ARG B 1 67 ? -13.172 -12.258 -13.016 1 98.12 67 ARG B O 1
ATOM 1424 N N . GLU B 1 68 ? -11.609 -11.914 -14.547 1 97.75 68 GLU B N 1
ATOM 1425 C CA . GLU B 1 68 ? -12.586 -11.961 -15.633 1 97.75 68 GLU B CA 1
ATOM 1426 C C . GLU B 1 68 ? -12.906 -13.398 -16.031 1 97.75 68 GLU B C 1
ATOM 1428 O O . GLU B 1 68 ? -14.039 -13.711 -16.391 1 97.75 68 GLU B O 1
ATOM 1433 N N . LEU B 1 69 ? -11.969 -14.32 -16.016 1 97 69 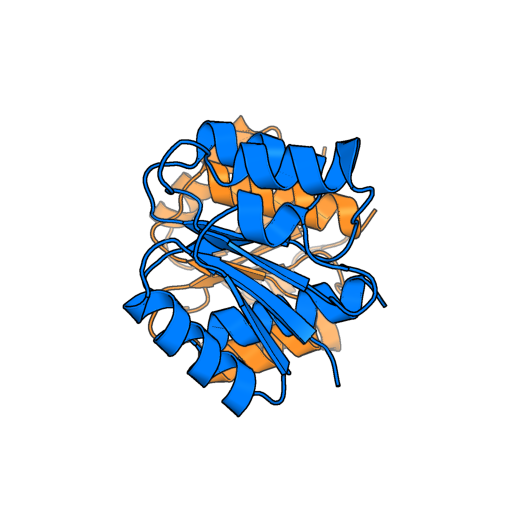LEU B N 1
ATOM 1434 C CA . LEU B 1 69 ? -12.172 -15.672 -16.516 1 97 69 LEU B CA 1
ATOM 1435 C C . LEU B 1 69 ? -12.391 -16.641 -15.352 1 97 69 LEU B C 1
ATOM 1437 O O . LEU B 1 69 ? -13.203 -17.578 -15.461 1 97 69 LEU B O 1
ATOM 1441 N N . LYS B 1 70 ? -11.672 -16.438 -14.242 1 97.5 70 LYS B N 1
ATOM 1442 C CA . LYS B 1 70 ? -11.75 -17.391 -13.125 1 97.5 70 LYS B CA 1
ATOM 1443 C C . LYS B 1 70 ? -12.734 -16.906 -12.062 1 97.5 70 LYS B C 1
ATOM 1445 O O . LYS B 1 70 ? -13.07 -17.641 -11.141 1 97.5 70 LYS B O 1
ATOM 1450 N N . ASP B 1 71 ? -13.234 -15.633 -12.133 1 97 71 ASP B N 1
ATOM 1451 C CA . ASP B 1 71 ? -14.156 -15.008 -11.188 1 97 71 ASP B CA 1
ATOM 1452 C C . ASP B 1 71 ? -13.609 -15.055 -9.766 1 97 71 ASP B C 1
ATOM 1454 O O . ASP B 1 71 ? -14.359 -15.258 -8.812 1 97 71 ASP B O 1
ATOM 1458 N N . CYS B 1 72 ? -12.305 -15.07 -9.648 1 97.44 72 CYS B N 1
ATOM 1459 C CA . CYS B 1 72 ? -11.625 -15.023 -8.359 1 97.44 72 CYS B CA 1
ATOM 1460 C C . CYS B 1 72 ? -11.516 -13.594 -7.852 1 97.44 72 CYS B C 1
ATOM 1462 O O . CYS B 1 72 ? -10.82 -12.766 -8.453 1 97.44 72 CYS B O 1
ATOM 1464 N N . ARG B 1 73 ? -12.078 -13.281 -6.66 1 96.5 73 ARG B N 1
ATOM 1465 C CA . ARG B 1 73 ? -12.203 -11.891 -6.227 1 96.5 73 ARG B CA 1
ATOM 1466 C C . ARG B 1 73 ? -11.453 -11.664 -4.918 1 96.5 73 ARG B C 1
ATOM 1468 O O . ARG B 1 73 ? -11.656 -10.648 -4.25 1 96.5 73 ARG B O 1
ATOM 1475 N N . VAL B 1 74 ? -10.609 -12.68 -4.586 1 98.06 74 VAL B N 1
ATOM 1476 C CA . VAL B 1 74 ? -9.844 -12.555 -3.348 1 98.06 74 VAL B CA 1
ATOM 1477 C C . VAL B 1 74 ? -8.82 -11.43 -3.486 1 98.06 74 VAL B C 1
ATOM 1479 O O . VAL B 1 74 ? -8.492 -11.016 -4.598 1 98.06 74 VAL B O 1
ATOM 1482 N N . PRO B 1 75 ? -8.297 -10.875 -2.443 1 98.12 75 PRO B N 1
ATOM 1483 C CA . PRO B 1 75 ? -7.25 -9.852 -2.484 1 98.12 75 PRO B CA 1
ATOM 1484 C C . PRO B 1 75 ? -6.062 -10.258 -3.359 1 98.12 75 PRO B C 1
ATOM 1486 O O . PRO B 1 75 ? -5.648 -11.422 -3.342 1 98.12 75 PRO B O 1
ATOM 1489 N N . PHE B 1 76 ? -5.688 -9.32 -4.105 1 98.25 76 PHE B N 1
ATOM 1490 C CA . PHE B 1 76 ? -4.566 -9.516 -5.016 1 98.25 76 PHE B CA 1
ATOM 1491 C C . PHE B 1 76 ? -3.484 -8.469 -4.777 1 98.25 76 PHE B C 1
ATOM 1493 O O . PHE B 1 76 ? -3.766 -7.266 -4.766 1 98.25 76 PHE B O 1
ATOM 1500 N N . ILE B 1 77 ? -2.25 -8.93 -4.574 1 97.19 77 ILE B N 1
ATOM 1501 C CA . ILE B 1 77 ? -1.118 -8.047 -4.316 1 97.19 77 ILE B CA 1
ATOM 1502 C C . ILE B 1 77 ? -0.013 -8.312 -5.336 1 97.19 77 ILE B C 1
ATOM 1504 O O . ILE B 1 77 ? 0.499 -9.43 -5.43 1 97.19 77 ILE B O 1
ATOM 1508 N N . PHE B 1 78 ? 0.336 -7.273 -6.016 1 95.5 78 PHE B N 1
ATOM 1509 C CA . PHE B 1 78 ? 1.482 -7.344 -6.914 1 95.5 78 PHE B CA 1
ATOM 1510 C C . PHE B 1 78 ? 2.787 -7.23 -6.137 1 95.5 78 PHE B C 1
ATOM 1512 O O . PHE B 1 78 ? 2.91 -6.395 -5.238 1 95.5 78 PHE B O 1
ATOM 1519 N N . LEU B 1 79 ? 3.711 -8.062 -6.508 1 93.06 79 LEU B N 1
ATOM 1520 C CA . LEU B 1 79 ? 5.102 -7.844 -6.125 1 93.06 79 LEU B CA 1
ATOM 1521 C C . LEU B 1 79 ? 5.883 -7.184 -7.258 1 93.06 79 LEU B C 1
ATOM 1523 O O . LEU B 1 79 ? 6.02 -7.762 -8.336 1 93.06 79 LEU B O 1
ATOM 1527 N N . THR B 1 80 ? 6.367 -6 -7.07 1 85.69 80 THR B N 1
ATOM 1528 C CA . THR B 1 80 ? 6.828 -5.258 -8.242 1 85.69 80 THR B CA 1
ATOM 1529 C C . THR B 1 80 ? 8.039 -4.402 -7.887 1 85.69 80 THR B C 1
ATOM 1531 O O . THR B 1 80 ? 8.203 -3.984 -6.738 1 85.69 80 THR B O 1
ATOM 1534 N N . GLY B 1 81 ? 8.82 -4.297 -8.898 1 78.12 81 GLY B N 1
ATOM 1535 C CA . GLY B 1 81 ? 9.906 -3.33 -8.797 1 78.12 81 GLY B CA 1
ATOM 1536 C C . GLY B 1 81 ? 9.5 -1.93 -9.211 1 78.12 81 GLY B C 1
ATOM 1537 O O . GLY B 1 81 ? 8.359 -1.706 -9.633 1 78.12 81 GLY B O 1
ATOM 1538 N N . HIS B 1 82 ? 10.07 -0.867 -8.969 1 64.56 82 HIS B N 1
ATOM 1539 C CA . HIS B 1 82 ? 9.797 0.558 -9.109 1 64.56 82 HIS B CA 1
ATOM 1540 C C . HIS B 1 82 ? 9.422 0.908 -10.547 1 64.56 82 HIS B C 1
ATOM 1542 O O . HIS B 1 82 ? 8.562 1.765 -10.773 1 64.56 82 HIS B O 1
ATOM 1548 N N . GLU B 1 83 ? 9.828 0.289 -11.547 1 58.44 83 GLU B N 1
ATOM 1549 C CA . GLU B 1 83 ? 9.852 0.789 -12.914 1 58.44 83 GLU B CA 1
ATOM 1550 C C . GLU B 1 83 ? 8.508 0.559 -13.609 1 58.44 83 GLU B C 1
ATOM 1552 O O . GLU B 1 83 ? 8.227 1.162 -14.648 1 58.44 83 GLU B O 1
ATOM 1557 N N . GLU B 1 84 ? 7.605 -0.129 -13.031 1 57.94 84 GLU B N 1
ATOM 1558 C CA . GLU B 1 84 ? 6.555 -0.682 -13.883 1 57.94 84 GLU B CA 1
ATOM 1559 C C . GLU B 1 84 ? 5.195 -0.076 -13.547 1 57.94 84 GLU B C 1
ATOM 1561 O O . GLU B 1 84 ? 4.156 -0.641 -13.891 1 57.94 84 GLU B O 1
ATOM 1566 N N . LEU B 1 85 ? 5.082 1.194 -13.25 1 65.5 85 LEU B N 1
ATOM 1567 C CA . LEU B 1 85 ? 3.932 1.584 -12.438 1 65.5 85 LEU B CA 1
ATOM 1568 C C . LEU B 1 85 ? 2.77 2.016 -13.328 1 65.5 85 LEU B C 1
ATOM 1570 O O . LEU B 1 85 ? 1.605 1.806 -12.977 1 65.5 85 LEU B O 1
ATOM 1574 N N . ASP B 1 86 ? 2.963 2.451 -14.625 1 69.19 86 ASP B N 1
ATOM 1575 C CA . ASP B 1 86 ? 1.798 3.111 -15.203 1 69.19 86 ASP B CA 1
ATOM 1576 C C . ASP B 1 86 ? 0.699 2.102 -15.531 1 69.19 86 ASP B C 1
ATOM 1578 O O . ASP B 1 86 ? -0.433 2.236 -15.062 1 69.19 86 ASP B O 1
ATOM 1582 N N . ASP B 1 87 ? 0.957 1.089 -16.391 1 74.81 87 ASP B N 1
ATOM 1583 C CA . ASP B 1 87 ? -0.103 0.159 -16.766 1 74.81 87 ASP B CA 1
ATOM 1584 C C . ASP B 1 87 ? -0.546 -0.681 -15.57 1 74.81 87 ASP B C 1
ATOM 1586 O O . ASP B 1 87 ? -1.734 -0.97 -15.414 1 74.81 87 ASP B O 1
ATOM 1590 N N . LEU B 1 88 ? 0.275 -0.829 -14.695 1 85.12 88 LEU B N 1
ATOM 1591 C CA . LEU B 1 88 ? 0.018 -1.611 -13.484 1 85.12 88 LEU B CA 1
ATOM 1592 C C . LEU B 1 88 ? -0.945 -0.879 -12.555 1 85.12 88 LEU B C 1
ATOM 1594 O O . LEU B 1 88 ? -1.852 -1.491 -11.992 1 85.12 88 LEU B O 1
ATOM 1598 N N . VAL B 1 89 ? -0.842 0.351 -12.555 1 87.19 89 VAL B N 1
ATOM 1599 C CA . VAL B 1 89 ? -1.624 1.159 -11.625 1 87.19 89 VAL B CA 1
ATOM 1600 C C . VAL B 1 89 ? -3.09 1.17 -12.062 1 87.19 89 VAL B C 1
ATOM 1602 O O . VAL B 1 89 ? -3.988 1.017 -11.227 1 87.19 89 VAL B O 1
ATOM 1605 N N . SER B 1 90 ? -3.309 1.311 -13.32 1 88.12 90 SER B N 1
ATOM 1606 C CA . SER B 1 90 ? -4.676 1.34 -13.828 1 88.12 90 SER B CA 1
ATOM 1607 C C . SER B 1 90 ? -5.398 0.029 -13.539 1 88.12 90 SER B C 1
ATOM 1609 O O . SER B 1 90 ? -6.559 0.034 -13.117 1 88.12 90 SER B O 1
ATOM 1611 N N . VAL B 1 91 ? -4.754 -1.021 -13.781 1 90.88 91 VAL B N 1
ATOM 1612 C CA . VAL B 1 91 ? -5.348 -2.338 -13.57 1 90.88 91 VAL B CA 1
ATOM 1613 C C . VAL B 1 91 ? -5.566 -2.57 -12.078 1 90.88 91 VAL B C 1
ATOM 1615 O O . VAL B 1 91 ? -6.586 -3.143 -11.68 1 90.88 91 VAL B O 1
ATOM 1618 N N . ALA B 1 92 ? -4.633 -2.123 -11.266 1 93 92 ALA B N 1
ATOM 1619 C CA . ALA B 1 92 ? -4.75 -2.262 -9.82 1 93 92 ALA B CA 1
ATOM 1620 C C . ALA B 1 92 ? -5.953 -1.486 -9.289 1 93 92 ALA B C 1
ATOM 1622 O O . ALA B 1 92 ? -6.691 -1.979 -8.438 1 93 92 ALA B O 1
ATOM 1623 N N . ILE B 1 93 ? -6.16 -0.329 -9.867 1 90.44 93 ILE B N 1
ATOM 1624 C CA . ILE B 1 93 ? -7.301 0.486 -9.461 1 90.44 93 ILE B CA 1
ATOM 1625 C C . ILE B 1 93 ? -8.602 -0.188 -9.898 1 90.44 93 ILE B C 1
ATOM 1627 O O . ILE B 1 93 ? -9.547 -0.292 -9.117 1 90.44 93 ILE B O 1
ATOM 1631 N N . ARG B 1 94 ? -8.602 -0.708 -11.039 1 92.31 94 ARG B N 1
ATOM 1632 C CA . ARG B 1 94 ? -9.797 -1.314 -11.625 1 92.31 94 ARG B CA 1
ATOM 1633 C C . ARG B 1 94 ? -10.281 -2.486 -10.773 1 92.31 94 ARG B C 1
ATOM 1635 O O . ARG B 1 94 ? -11.484 -2.643 -10.555 1 92.31 94 ARG B O 1
ATOM 1642 N N . TYR B 1 95 ? -9.328 -3.246 -10.258 1 95.19 95 TYR B N 1
ATOM 1643 C CA . TYR B 1 95 ? -9.734 -4.496 -9.625 1 95.19 95 TYR B CA 1
ATOM 1644 C C . TYR B 1 95 ? -9.477 -4.457 -8.125 1 95.19 95 TYR B C 1
ATOM 1646 O O . TYR B 1 95 ? -9.68 -5.453 -7.43 1 95.19 95 TYR B O 1
ATOM 1654 N N . GLY B 1 96 ? -8.961 -3.324 -7.668 1 93.12 96 GLY B N 1
ATOM 1655 C CA . GLY B 1 96 ? -8.742 -3.154 -6.242 1 93.12 96 GLY B CA 1
ATOM 1656 C C . GLY B 1 96 ? -7.52 -3.9 -5.734 1 93.12 96 GLY B C 1
ATOM 1657 O O . GLY B 1 96 ? -7.508 -4.379 -4.598 1 93.12 96 GLY B O 1
ATOM 1658 N N . ALA B 1 97 ? -6.535 -4.062 -6.539 1 94.81 97 ALA B N 1
ATOM 1659 C CA . ALA B 1 97 ? -5.324 -4.785 -6.152 1 94.81 97 ALA B CA 1
ATOM 1660 C C . ALA B 1 97 ? -4.332 -3.857 -5.453 1 94.81 97 ALA B C 1
ATOM 1662 O O . ALA B 1 97 ? -4.438 -2.633 -5.559 1 94.81 97 ALA B O 1
ATOM 1663 N N . GLU B 1 98 ? -3.428 -4.43 -4.719 1 94.44 98 GLU B N 1
ATOM 1664 C CA . GLU B 1 98 ? -2.385 -3.691 -4.016 1 94.44 98 GLU B CA 1
ATOM 1665 C C . GLU B 1 98 ? -1.019 -3.92 -4.656 1 94.44 98 GLU B C 1
ATOM 1667 O O . GLU B 1 98 ? -0.831 -4.883 -5.402 1 94.44 98 GLU B O 1
ATOM 1672 N N . LEU B 1 99 ? -0.145 -2.971 -4.375 1 92.38 99 LEU B N 1
ATOM 1673 C CA . LEU B 1 99 ? 1.234 -3.076 -4.836 1 92.38 99 LEU B CA 1
ATOM 1674 C C . LEU B 1 99 ? 2.197 -3.158 -3.656 1 92.38 99 LEU B C 1
ATOM 1676 O O . LEU B 1 99 ? 2.076 -2.393 -2.697 1 92.38 99 LEU B O 1
ATOM 1680 N N . LEU B 1 100 ? 3.082 -4.086 -3.734 1 91.88 100 LEU B N 1
ATOM 1681 C CA . LEU B 1 100 ? 4.164 -4.223 -2.764 1 91.88 100 LEU B CA 1
ATOM 1682 C C . LEU B 1 100 ? 5.523 -4.16 -3.453 1 91.88 100 LEU B C 1
ATOM 1684 O O . LEU B 1 100 ? 5.902 -5.094 -4.164 1 91.88 100 LEU B O 1
ATOM 1688 N N . PRO B 1 101 ? 6.266 -3.096 -3.207 1 87.19 101 PRO B N 1
ATOM 1689 C CA . PRO B 1 101 ? 7.555 -2.955 -3.889 1 87.19 101 PRO B CA 1
ATOM 1690 C C . PRO B 1 101 ? 8.602 -3.949 -3.389 1 87.19 101 PRO B C 1
ATOM 1692 O O . PRO B 1 101 ? 8.586 -4.324 -2.215 1 87.19 101 PRO B O 1
ATOM 1695 N N . LYS B 1 102 ? 9.398 -4.352 -4.305 1 87.56 102 LYS B N 1
ATOM 1696 C CA . LYS B 1 102 ? 10.617 -5.082 -3.973 1 87.56 102 LYS B CA 1
ATOM 1697 C C . LYS B 1 102 ? 11.766 -4.125 -3.654 1 87.56 102 LYS B C 1
ATOM 1699 O O . LYS B 1 102 ? 11.867 -3.051 -4.246 1 87.56 102 LYS B O 1
ATOM 1704 N N . PRO B 1 103 ? 12.695 -4.527 -2.752 1 88.06 103 PRO B N 1
ATOM 1705 C CA . PRO B 1 103 ? 12.711 -5.797 -2.018 1 88.06 103 PRO B CA 1
ATOM 1706 C C . PRO B 1 103 ? 11.57 -5.91 -1.009 1 88.06 103 PRO B C 1
ATOM 1708 O O . PRO B 1 103 ? 11.195 -4.914 -0.381 1 88.06 103 PRO B O 1
ATOM 1711 N N . ILE B 1 104 ? 11.203 -7.102 -0.77 1 90 104 ILE B N 1
ATOM 1712 C CA . ILE B 1 104 ? 10.055 -7.348 0.095 1 90 104 ILE B CA 1
ATOM 1713 C C . ILE B 1 104 ? 10.453 -7.129 1.554 1 90 104 ILE B C 1
ATOM 1715 O O . ILE B 1 104 ? 11.422 -7.723 2.035 1 90 104 ILE B O 1
ATOM 1719 N N . GLN B 1 105 ? 9.703 -6.305 2.203 1 87.19 105 GLN B N 1
ATOM 1720 C CA . GLN B 1 105 ? 9.805 -6.156 3.65 1 87.19 105 GLN B CA 1
ATOM 1721 C C . GLN B 1 105 ? 8.766 -7.016 4.363 1 87.19 105 GLN B C 1
ATOM 1723 O O . GLN B 1 105 ? 7.559 -6.777 4.234 1 87.19 105 GLN B O 1
ATOM 1728 N N . PRO B 1 106 ? 9.242 -7.914 5.109 1 92 106 PRO B N 1
ATOM 1729 C CA . PRO B 1 106 ? 8.32 -8.875 5.715 1 92 106 PRO B CA 1
ATOM 1730 C C . PRO B 1 106 ? 7.195 -8.203 6.496 1 92 106 PRO B C 1
ATOM 1732 O O . PRO B 1 106 ? 6.035 -8.602 6.387 1 92 106 PRO B O 1
ATOM 1735 N N . VAL B 1 107 ? 7.492 -7.176 7.25 1 88.62 107 VAL B N 1
ATOM 1736 C CA . VAL B 1 107 ? 6.504 -6.504 8.094 1 88.62 107 VAL B CA 1
ATOM 1737 C C . VAL B 1 107 ? 5.445 -5.844 7.211 1 88.62 107 VAL B C 1
ATOM 1739 O O . VAL B 1 107 ? 4.254 -5.875 7.535 1 88.62 107 VAL B O 1
ATOM 1742 N N . GLU B 1 108 ? 5.852 -5.273 6.102 1 90.12 108 GLU B N 1
ATOM 1743 C CA . GLU B 1 108 ? 4.906 -4.621 5.195 1 90.12 108 GLU B CA 1
ATOM 1744 C C . GLU B 1 108 ? 4.031 -5.648 4.484 1 90.12 108 GLU B C 1
ATOM 1746 O O . GLU B 1 108 ? 2.842 -5.41 4.262 1 90.12 108 GLU B O 1
ATOM 1751 N N . LEU B 1 109 ? 4.652 -6.691 4.078 1 94.06 109 LEU B N 1
ATOM 1752 C CA . LEU B 1 109 ? 3.895 -7.762 3.436 1 94.06 109 LEU B CA 1
ATOM 1753 C C . LEU B 1 109 ? 2.775 -8.258 4.348 1 94.06 109 LEU B C 1
ATOM 1755 O O . LEU B 1 109 ? 1.622 -8.359 3.92 1 94.06 109 LEU B O 1
ATOM 1759 N N . VAL B 1 110 ? 3.066 -8.547 5.555 1 93.38 110 VAL B N 1
ATOM 1760 C CA . VAL B 1 110 ? 2.092 -9.086 6.5 1 93.38 110 VAL B CA 1
ATOM 1761 C C . VAL B 1 110 ? 1.026 -8.031 6.797 1 93.38 110 VAL B C 1
ATOM 1763 O O . VAL B 1 110 ? -0.165 -8.344 6.855 1 93.38 110 VAL B O 1
ATOM 1766 N N . ARG B 1 111 ? 1.42 -6.801 6.945 1 91.5 111 ARG B N 1
ATOM 1767 C CA . ARG B 1 111 ? 0.47 -5.715 7.18 1 91.5 111 ARG B CA 1
ATOM 1768 C C . ARG B 1 111 ? -0.548 -5.625 6.047 1 91.5 111 ARG B C 1
ATOM 1770 O O . ARG B 1 111 ? -1.753 -5.547 6.297 1 91.5 111 ARG B O 1
ATOM 1777 N N . LEU B 1 112 ? -0.026 -5.59 4.824 1 93.75 112 LEU B N 1
ATOM 1778 C CA . LEU B 1 112 ? -0.903 -5.461 3.666 1 93.75 112 LEU B CA 1
ATOM 1779 C C . LEU B 1 112 ? -1.865 -6.641 3.578 1 93.75 112 LEU B C 1
ATOM 1781 O O . LEU B 1 112 ? -3.049 -6.461 3.285 1 93.75 112 LEU B O 1
ATOM 1785 N N . LEU B 1 113 ? -1.334 -7.789 3.873 1 95.75 113 LEU B N 1
ATOM 1786 C CA . LEU B 1 113 ? -2.17 -8.984 3.818 1 95.75 113 LEU B CA 1
ATOM 1787 C C . LEU B 1 113 ? -3.262 -8.938 4.883 1 95.75 113 LEU B C 1
ATOM 1789 O O . LEU B 1 113 ? -4.43 -9.203 4.59 1 95.75 113 LEU B O 1
ATOM 1793 N N . VAL B 1 114 ? -2.873 -8.586 6.086 1 93.5 114 VAL B N 1
ATOM 1794 C CA . VAL B 1 114 ? -3.838 -8.477 7.176 1 93.5 114 VAL B CA 1
ATOM 1795 C C . VAL B 1 114 ? -4.93 -7.477 6.801 1 93.5 114 VAL B C 1
ATOM 1797 O O . VAL B 1 114 ? -6.121 -7.773 6.93 1 93.5 114 VAL B O 1
ATOM 1800 N N . LYS B 1 115 ? -4.527 -6.379 6.289 1 93.25 115 LYS B N 1
ATOM 1801 C CA . LYS B 1 115 ? -5.465 -5.324 5.918 1 93.25 115 LYS B CA 1
ATOM 1802 C C . LYS B 1 115 ? -6.41 -5.789 4.816 1 93.25 115 LYS B C 1
ATOM 1804 O O . LYS B 1 115 ? -7.625 -5.586 4.906 1 93.25 115 LYS B O 1
ATOM 1809 N N . GLN B 1 116 ? -5.863 -6.41 3.801 1 94.75 116 GLN B N 1
ATOM 1810 C CA . GLN B 1 116 ? -6.656 -6.816 2.645 1 94.75 116 GLN B CA 1
ATOM 1811 C C . GLN B 1 116 ? -7.625 -7.938 3.012 1 94.75 116 GLN B C 1
ATOM 1813 O O . GLN B 1 116 ? -8.758 -7.969 2.527 1 94.75 116 GLN B O 1
ATOM 1818 N N . LEU B 1 117 ? -7.172 -8.789 3.904 1 95.62 117 LEU B N 1
ATOM 1819 C CA . LEU B 1 117 ? -8.023 -9.906 4.309 1 95.62 117 LEU B CA 1
ATOM 1820 C C . LEU B 1 117 ? -9.141 -9.43 5.23 1 95.62 117 LEU B C 1
ATOM 1822 O O . LEU B 1 117 ? -10.242 -9.977 5.199 1 95.62 117 LEU B O 1
ATOM 1826 N N . ALA B 1 118 ? -8.836 -8.359 5.969 1 91.12 118 ALA B N 1
ATOM 1827 C CA . ALA B 1 118 ? -9.852 -7.793 6.852 1 91.12 118 ALA B CA 1
ATOM 1828 C C . ALA B 1 118 ? -10.953 -7.094 6.047 1 91.12 118 ALA B C 1
ATOM 1830 O O . ALA B 1 118 ? -12.125 -7.133 6.422 1 91.12 118 ALA B O 1
ATOM 1831 N N . SER B 1 119 ? -10.508 -6.523 4.969 1 86.69 119 SER B N 1
ATOM 1832 C CA . SER B 1 119 ? -11.453 -5.773 4.145 1 86.69 119 SER B CA 1
ATOM 1833 C C . SER B 1 119 ? -12.312 -6.707 3.299 1 86.69 119 SER B C 1
ATOM 1835 O O . SER B 1 119 ? -13.406 -6.332 2.867 1 86.69 119 SER B O 1
ATOM 1837 N N . ALA B 1 120 ? -11.773 -7.938 3.01 1 84 120 ALA B N 1
ATOM 1838 C CA . ALA B 1 120 ? -12.492 -8.898 2.17 1 84 120 ALA B CA 1
ATOM 1839 C C . ALA B 1 120 ? -13.461 -9.734 2.996 1 84 120 ALA B C 1
ATOM 1841 O O . ALA B 1 120 ? -14.359 -10.375 2.449 1 84 120 ALA B O 1
ATOM 1842 N N . ALA B 1 121 ? -13.32 -9.758 4.34 1 74.5 121 ALA B N 1
ATOM 1843 C CA . ALA B 1 121 ? -14.195 -10.555 5.191 1 74.5 121 ALA B CA 1
ATOM 1844 C C . ALA B 1 121 ? -15.562 -9.891 5.348 1 74.5 121 ALA B C 1
ATOM 1846 O O . ALA B 1 121 ? -15.68 -8.664 5.27 1 74.5 121 ALA B O 1
#

Sequence (242 aa):
MQNVLVIDDDAFVLSVVRDILQSAGYGVVAVQSPAEAFNLDLSSVSAILCDYNMPDMNGSDVLTVMRELKDCRVPFIFLTGHEELDDLVSVAIRYGAELLPKPIQPVELVRLLVKQLASAAMQNVLVIDDDAFVLSVVRDILQSAGYGVVAVQSPAEAFNLDLSSVSAILCDYNMPDMNGSDVLTVMRELKDCRVPFIFLTGHEELDDLVSVAIRYGAELLPKPIQPVELVRLLVKQLASAA

pLDDT: mean 92.87, std 7.92, range [56.62, 98.81]